Protein AF-A0A1G7RQK8-F1 (afdb_monomer)

Secondary structure (DSSP, 8-state):
--HHHHHHHHHHHHHHHHHSTTS------PPPP-----HHHHHHHHHHHHHHHHHHHHHHHHHHHHHHHHHHHHHHHHHHHT----S---------SEEEEE-TT--EEEEEE-GGGPPPEEETTEEEPPS--S-EEEEEE-TTS-EEEEEEEEEEEETTEEEEEEEEEEEPTTSSEEEEEEEEE-TTS--EEEEEEEE--SS-HHHHHHHHHHHHHH---HHHHHHHHHHHHHTTTT-EEEEEEEEETTEEEEEEE-TTS-EEEEEEE-TTS-EEEEEE-TTS-EEEEEE-

Structure (mmCIF, N/CA/C/O backbone):
data_AF-A0A1G7RQK8-F1
#
_entry.id   AF-A0A1G7RQK8-F1
#
loop_
_atom_site.group_PDB
_atom_site.id
_atom_site.type_symbol
_atom_site.label_atom_id
_atom_site.label_alt_id
_atom_site.label_comp_id
_atom_site.label_asym_id
_atom_site.label_entity_id
_atom_site.label_seq_id
_atom_site.pdbx_PDB_ins_code
_atom_site.Cartn_x
_atom_site.Cartn_y
_atom_site.Cartn_z
_atom_site.occupancy
_atom_site.B_iso_or_equiv
_atom_site.auth_seq_id
_atom_site.auth_comp_id
_atom_site.auth_asym_id
_atom_site.auth_atom_id
_atom_site.pdbx_PDB_model_num
ATOM 1 N N . MET A 1 1 ? 30.573 3.704 -39.618 1.00 50.38 1 MET A N 1
ATOM 2 C CA . MET A 1 1 ? 31.592 4.656 -40.127 1.00 50.38 1 MET A CA 1
ATOM 3 C C . MET A 1 1 ? 33.026 4.096 -40.025 1.00 50.38 1 MET A C 1
ATOM 5 O O . MET A 1 1 ? 33.963 4.863 -39.873 1.00 50.38 1 MET A O 1
ATOM 9 N N . ILE A 1 2 ? 33.209 2.769 -40.123 1.00 42.22 2 ILE A N 1
ATOM 10 C CA . ILE A 1 2 ? 34.528 2.094 -40.158 1.00 42.22 2 ILE A CA 1
ATOM 11 C C . ILE A 1 2 ? 34.626 1.169 -41.392 1.00 42.22 2 ILE A C 1
ATOM 13 O O . ILE A 1 2 ? 35.700 1.020 -41.959 1.00 42.22 2 ILE A O 1
ATOM 17 N N . GLU A 1 3 ? 33.502 0.671 -41.923 1.00 36.34 3 GLU A N 1
ATOM 18 C CA . GLU A 1 3 ? 33.477 -0.143 -43.155 1.00 36.34 3 GLU A CA 1
ATOM 19 C C . GLU A 1 3 ? 33.779 0.626 -44.455 1.00 36.34 3 GLU A C 1
ATOM 21 O O . GLU A 1 3 ? 34.216 0.025 -45.430 1.00 36.34 3 GLU A O 1
ATOM 26 N N . MET A 1 4 ? 33.636 1.956 -44.483 1.00 37.66 4 MET A N 1
ATOM 27 C CA . MET A 1 4 ? 33.887 2.755 -45.697 1.00 37.66 4 MET A CA 1
ATOM 28 C C . MET A 1 4 ? 35.370 3.116 -45.917 1.00 37.66 4 MET A C 1
ATOM 30 O O . MET A 1 4 ? 35.740 3.554 -47.001 1.00 3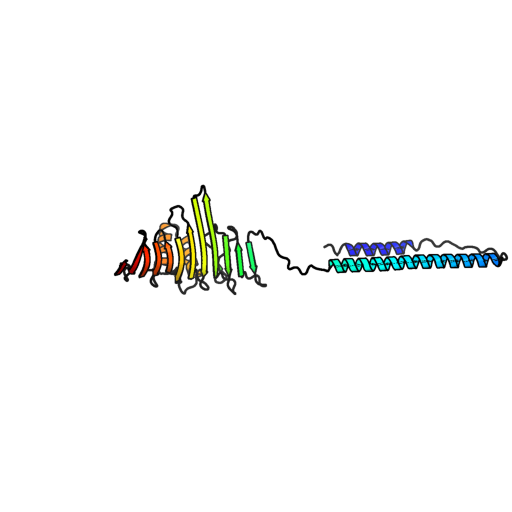7.66 4 MET A O 1
ATOM 34 N N . VAL A 1 5 ? 36.232 2.930 -44.910 1.00 42.47 5 VAL A N 1
ATOM 35 C CA . VAL A 1 5 ? 37.660 3.313 -44.979 1.00 42.47 5 VAL A CA 1
ATOM 36 C C . VAL A 1 5 ? 38.542 2.163 -45.486 1.00 42.47 5 VAL A C 1
ATOM 38 O O . VAL A 1 5 ? 39.614 2.402 -46.038 1.00 42.47 5 VAL A O 1
ATOM 41 N N . VAL A 1 6 ? 38.081 0.913 -45.374 1.00 41.16 6 VAL A N 1
ATOM 42 C CA . VAL A 1 6 ? 38.864 -0.276 -45.763 1.00 41.16 6 VAL A CA 1
ATOM 43 C C . VAL A 1 6 ? 38.743 -0.598 -47.261 1.00 41.16 6 VAL A C 1
ATOM 45 O O . VAL A 1 6 ? 39.676 -1.138 -47.846 1.00 41.16 6 VAL A O 1
ATOM 48 N N . PHE A 1 7 ? 37.651 -0.205 -47.925 1.00 36.78 7 PHE A N 1
ATOM 49 C CA . PHE A 1 7 ? 37.490 -0.439 -49.369 1.00 36.78 7 PHE A CA 1
ATOM 50 C C . PHE A 1 7 ? 38.323 0.517 -50.243 1.00 36.78 7 PHE A C 1
ATOM 52 O O . PHE A 1 7 ? 38.813 0.115 -51.295 1.00 36.78 7 PHE A O 1
ATOM 59 N N . ASN A 1 8 ? 38.577 1.746 -49.782 1.00 41.09 8 ASN A N 1
ATOM 60 C CA . ASN A 1 8 ? 39.291 2.768 -50.565 1.00 41.09 8 ASN A CA 1
ATOM 61 C C . ASN A 1 8 ? 40.824 2.574 -50.611 1.00 41.09 8 ASN A C 1
ATOM 63 O O . ASN A 1 8 ? 41.511 3.155 -51.451 1.00 41.09 8 ASN A O 1
ATOM 67 N N . THR A 1 9 ? 41.390 1.760 -49.716 1.00 44.16 9 THR A N 1
ATOM 68 C CA . THR A 1 9 ? 42.837 1.480 -49.663 1.00 44.16 9 THR A CA 1
ATOM 69 C C . THR A 1 9 ? 43.262 0.311 -50.561 1.00 44.16 9 THR A C 1
ATOM 71 O O . THR A 1 9 ? 44.421 0.252 -50.979 1.00 44.16 9 THR A O 1
ATOM 74 N N . LEU A 1 10 ? 42.340 -0.580 -50.942 1.00 38.47 10 LEU A N 1
ATOM 75 C CA . LEU A 1 10 ? 42.639 -1.728 -51.810 1.00 38.47 10 LEU A CA 1
ATOM 76 C C . LEU A 1 10 ? 42.606 -1.386 -53.313 1.00 38.47 10 LEU A C 1
ATOM 78 O O . LEU A 1 10 ? 43.434 -1.912 -54.056 1.00 38.47 10 LEU A O 1
ATOM 82 N N . GLU A 1 11 ? 41.759 -0.452 -53.764 1.00 44.53 11 GLU A N 1
ATOM 83 C CA . GLU A 1 11 ? 41.722 -0.033 -55.181 1.00 44.53 11 GLU A CA 1
ATOM 84 C C . GLU A 1 11 ? 42.968 0.769 -55.612 1.00 44.53 11 GLU A C 1
ATOM 86 O O . GLU A 1 11 ? 43.515 0.531 -56.692 1.00 44.53 11 GLU A O 1
ATOM 91 N N . ASN A 1 12 ? 43.510 1.637 -54.748 1.00 44.47 12 ASN A N 1
ATOM 92 C CA . ASN A 1 12 ? 44.717 2.423 -55.066 1.00 44.47 12 ASN A CA 1
ATOM 93 C C . ASN A 1 12 ? 46.002 1.576 -55.155 1.00 44.47 12 ASN A C 1
ATOM 95 O O . ASN A 1 12 ? 46.959 1.936 -55.846 1.00 44.47 12 ASN A O 1
ATOM 99 N N . SER A 1 13 ? 46.021 0.412 -54.505 1.00 44.59 13 SER A N 1
ATOM 100 C CA . SER A 1 13 ? 47.160 -0.512 -54.540 1.00 44.59 13 SER A CA 1
ATOM 101 C C . SER A 1 13 ? 47.268 -1.247 -55.886 1.00 44.59 13 SER A C 1
ATOM 103 O O . SER A 1 13 ? 48.370 -1.557 -56.340 1.00 44.59 13 SER A O 1
ATOM 105 N N . PHE A 1 14 ? 46.134 -1.485 -56.557 1.00 40.22 14 PHE A N 1
ATOM 106 C CA . PHE A 1 14 ? 46.073 -2.234 -57.818 1.00 40.22 14 PHE A CA 1
ATOM 107 C C . PHE A 1 14 ? 46.437 -1.373 -59.041 1.00 40.22 14 PHE A C 1
ATOM 109 O O . PHE A 1 14 ? 47.107 -1.849 -59.959 1.00 40.22 14 PHE A O 1
ATOM 116 N N . LEU A 1 15 ? 46.087 -0.081 -59.024 1.00 43.38 15 LEU A N 1
ATOM 117 C CA . LEU A 1 15 ? 46.443 0.875 -60.085 1.00 43.38 15 LEU A CA 1
ATOM 118 C C . LEU A 1 15 ? 47.941 1.220 -60.113 1.00 43.38 15 LEU A C 1
ATOM 120 O O . LEU A 1 15 ? 48.501 1.460 -61.182 1.00 43.38 15 LEU A O 1
ATOM 124 N N . THR A 1 16 ? 48.620 1.163 -58.966 1.00 43.62 16 THR A N 1
ATOM 125 C CA . THR A 1 16 ? 50.057 1.476 -58.882 1.00 43.62 16 THR A CA 1
ATOM 126 C C . THR A 1 16 ? 50.935 0.347 -59.453 1.00 43.62 16 THR A C 1
ATOM 128 O O . THR A 1 16 ? 52.018 0.607 -59.975 1.00 43.62 16 THR A O 1
ATOM 131 N N . TYR A 1 17 ? 50.454 -0.904 -59.450 1.00 38.66 17 TYR A N 1
ATOM 132 C CA . TYR A 1 17 ? 51.191 -2.048 -60.008 1.00 38.66 17 TYR A CA 1
ATOM 133 C C . TYR A 1 17 ? 51.102 -2.159 -61.539 1.00 38.66 17 TYR A C 1
ATOM 135 O O . TYR A 1 17 ? 52.060 -2.612 -62.165 1.00 38.66 17 TYR A O 1
ATOM 143 N N . GLN A 1 18 ? 50.011 -1.706 -62.171 1.00 37.94 18 GLN A N 1
ATOM 144 C CA . GLN A 1 18 ? 49.918 -1.705 -63.640 1.00 37.94 18 GLN A CA 1
ATOM 145 C C . GLN A 1 18 ? 50.771 -0.616 -64.313 1.00 37.94 18 GLN A C 1
ATOM 147 O O . GLN A 1 18 ? 51.181 -0.791 -65.459 1.00 37.94 18 GLN A O 1
ATOM 152 N N . LEU A 1 19 ? 51.101 0.475 -63.613 1.00 39.94 19 LEU A N 1
ATOM 153 C CA . LEU A 1 19 ? 51.907 1.575 -64.163 1.00 39.94 19 LEU A CA 1
ATOM 154 C C . LEU A 1 19 ? 53.426 1.318 -64.144 1.00 39.94 19 LEU A C 1
ATOM 156 O O . LEU A 1 19 ? 54.151 1.922 -64.931 1.00 39.94 19 LEU A O 1
ATOM 160 N N . LEU A 1 20 ? 53.914 0.386 -63.319 1.00 38.41 20 LEU A N 1
ATOM 161 C CA . LEU A 1 20 ? 55.340 0.028 -63.234 1.00 38.41 20 LEU A CA 1
ATOM 162 C C . LEU A 1 20 ? 55.777 -1.065 -64.227 1.00 38.41 20 LEU A C 1
ATOM 164 O O . LEU A 1 20 ? 56.971 -1.242 -64.457 1.00 38.41 20 LEU A O 1
ATOM 168 N N . LEU A 1 21 ? 54.836 -1.769 -64.863 1.00 36.22 21 LEU A N 1
ATOM 169 C CA . LEU A 1 21 ? 55.126 -2.887 -65.775 1.00 36.22 21 LEU A CA 1
ATOM 170 C C . LEU A 1 21 ? 55.386 -2.478 -67.239 1.00 36.22 21 LEU A C 1
ATOM 172 O O . LEU A 1 21 ? 55.743 -3.331 -68.044 1.00 36.22 21 LEU A O 1
ATOM 176 N N . ASN A 1 22 ? 55.284 -1.187 -67.581 1.00 38.34 22 ASN A N 1
ATOM 177 C CA . ASN A 1 22 ? 55.405 -0.692 -68.963 1.00 38.34 22 ASN A CA 1
ATOM 178 C C . ASN A 1 22 ? 56.682 0.116 -69.278 1.00 38.34 22 ASN A C 1
ATOM 180 O O . ASN A 1 22 ? 56.748 0.730 -70.341 1.00 38.34 22 ASN A O 1
ATOM 184 N N . GLN A 1 23 ? 57.706 0.135 -68.411 1.00 42.25 23 GLN A N 1
ATOM 185 C CA . GLN A 1 23 ? 58.893 0.988 -68.632 1.00 42.25 23 GLN A CA 1
ATOM 186 C C . GLN A 1 23 ? 60.239 0.294 -68.881 1.00 42.25 23 GLN A C 1
ATOM 188 O O . GLN A 1 23 ? 61.216 0.995 -69.129 1.00 42.25 23 GLN A O 1
ATOM 193 N N . HIS A 1 24 ? 60.333 -1.037 -68.945 1.00 35.06 24 HIS A N 1
ATOM 194 C CA . HIS A 1 24 ? 61.607 -1.701 -69.269 1.00 35.06 24 HIS A CA 1
ATOM 195 C C . HIS A 1 24 ? 61.448 -2.847 -70.277 1.00 35.06 24 HIS A C 1
ATOM 197 O O . HIS A 1 24 ? 61.431 -4.020 -69.916 1.00 35.06 24 HIS A O 1
ATOM 203 N N . LEU A 1 25 ? 61.396 -2.498 -71.565 1.00 32.97 25 LEU A N 1
ATOM 204 C CA . LEU A 1 25 ? 61.783 -3.401 -72.652 1.00 32.97 25 LEU A CA 1
ATOM 205 C C . LEU A 1 25 ? 63.257 -3.129 -72.996 1.00 32.97 25 LEU A C 1
ATOM 207 O O . LEU A 1 25 ? 63.550 -2.047 -73.509 1.00 32.97 25 LEU A O 1
ATOM 211 N N . PRO A 1 26 ? 64.198 -4.056 -72.741 1.00 35.38 26 PRO A N 1
ATOM 212 C CA . PRO A 1 26 ? 65.530 -3.944 -73.306 1.00 35.38 26 PRO A CA 1
ATOM 213 C C . PRO A 1 26 ? 65.505 -4.298 -74.798 1.00 35.38 26 PRO A C 1
ATOM 215 O O . PRO A 1 26 ? 64.888 -5.263 -75.250 1.00 35.38 26 PRO A O 1
ATOM 218 N N . THR A 1 27 ? 66.201 -3.459 -75.547 1.00 37.81 27 THR A N 1
ATOM 219 C CA . THR A 1 27 ? 66.519 -3.518 -76.968 1.00 37.81 27 THR A CA 1
ATOM 220 C C . THR A 1 27 ? 67.286 -4.787 -77.366 1.00 37.81 27 THR A C 1
ATOM 222 O O . THR A 1 27 ? 68.161 -5.253 -76.645 1.00 37.81 27 THR A O 1
ATOM 225 N N . PHE A 1 28 ? 66.948 -5.301 -78.556 1.00 35.25 28 PHE A N 1
ATOM 226 C CA . PHE A 1 28 ? 67.742 -6.121 -79.486 1.00 35.25 28 PHE A CA 1
ATOM 227 C C . PHE A 1 28 ? 69.008 -6.820 -78.948 1.00 35.25 28 PHE A C 1
ATOM 229 O O . PHE A 1 28 ? 70.067 -6.209 -78.811 1.00 35.25 28 PHE A O 1
ATOM 236 N N . ILE A 1 29 ? 68.939 -8.149 -78.810 1.00 40.03 29 ILE A N 1
ATOM 237 C CA . ILE A 1 29 ? 70.120 -9.020 -78.742 1.00 40.03 29 ILE A CA 1
ATOM 238 C C . ILE A 1 29 ? 70.469 -9.472 -80.167 1.00 40.03 29 ILE A C 1
ATOM 240 O O . ILE A 1 29 ? 69.702 -10.180 -80.817 1.00 40.03 29 ILE A O 1
ATOM 244 N N . ASN A 1 30 ? 71.640 -9.046 -80.641 1.00 35.97 30 ASN A N 1
ATOM 245 C CA . ASN A 1 30 ? 72.288 -9.536 -81.857 1.00 35.97 30 ASN A CA 1
ATOM 246 C C . ASN A 1 30 ? 72.743 -10.993 -81.664 1.00 35.97 30 ASN A C 1
ATOM 248 O O . ASN A 1 30 ? 73.485 -11.287 -80.727 1.00 35.97 30 ASN A O 1
ATOM 252 N N . PHE A 1 31 ? 72.360 -11.889 -82.575 1.00 34.69 31 PHE A N 1
ATOM 253 C CA . PHE A 1 31 ? 72.908 -13.246 -82.653 1.00 34.69 31 PHE A CA 1
ATOM 254 C C . PHE A 1 31 ? 74.209 -13.252 -83.479 1.00 34.69 31 PHE A C 1
ATOM 256 O O . PHE A 1 31 ? 74.164 -12.890 -84.656 1.00 34.69 31 PHE A O 1
ATOM 263 N N . PRO A 1 32 ? 75.362 -13.690 -82.936 1.00 43.28 32 PRO A N 1
ATOM 264 C CA . PRO A 1 32 ? 76.513 -14.071 -83.750 1.00 43.28 32 PRO A CA 1
ATOM 265 C C . PRO A 1 32 ? 76.346 -15.513 -84.279 1.00 43.28 32 PRO A C 1
ATOM 267 O O . PRO A 1 32 ? 75.576 -16.294 -83.711 1.00 43.28 32 PRO A O 1
ATOM 270 N N . PRO A 1 33 ? 77.045 -15.893 -85.365 1.00 44.09 33 PRO A N 1
ATOM 271 C CA . PRO A 1 33 ? 76.769 -17.134 -86.072 1.00 44.09 33 PRO A CA 1
ATOM 272 C C . PRO A 1 33 ? 77.261 -18.372 -85.312 1.00 44.09 33 PRO A C 1
ATOM 274 O O . PRO A 1 33 ? 78.210 -18.342 -84.527 1.00 44.09 33 PRO A O 1
ATOM 277 N N . SER A 1 34 ? 76.575 -19.472 -85.609 1.00 45.09 34 SER A N 1
ATOM 278 C CA . SER A 1 34 ? 76.747 -20.846 -85.141 1.00 45.09 34 SER A CA 1
ATOM 279 C C . SER A 1 34 ? 78.195 -21.278 -84.867 1.00 45.09 34 SER A C 1
ATOM 281 O O . SER A 1 34 ? 78.984 -21.479 -85.792 1.00 45.09 34 SER A O 1
ATOM 283 N N . ARG A 1 35 ? 78.506 -21.547 -83.593 1.00 47.28 35 ARG A N 1
ATOM 284 C CA . ARG A 1 35 ? 79.587 -22.463 -83.199 1.00 47.28 35 ARG A CA 1
ATOM 285 C C . ARG A 1 35 ? 78.994 -23.846 -82.964 1.00 47.28 35 ARG A C 1
ATOM 287 O O . ARG A 1 35 ? 77.987 -23.966 -82.274 1.00 47.28 35 ARG A O 1
ATOM 294 N N . HIS A 1 36 ? 79.633 -24.868 -83.532 1.00 50.41 36 HIS A N 1
ATOM 295 C CA . HIS A 1 36 ? 79.327 -26.279 -83.301 1.00 50.41 36 HIS A CA 1
ATOM 296 C C . HIS A 1 36 ? 79.132 -26.558 -81.804 1.00 50.41 36 HIS A C 1
ATOM 298 O O . HIS A 1 36 ? 80.075 -26.454 -81.019 1.00 50.41 36 HIS A O 1
ATOM 304 N N . ILE A 1 37 ? 77.901 -26.898 -81.417 1.00 49.88 37 ILE A N 1
ATOM 305 C CA . ILE A 1 37 ? 77.578 -27.293 -80.049 1.00 49.88 37 ILE A CA 1
ATOM 306 C C . ILE A 1 37 ? 77.920 -28.773 -79.904 1.00 49.88 37 ILE A C 1
ATOM 308 O O . ILE A 1 37 ? 77.445 -29.626 -80.649 1.00 49.88 37 ILE A O 1
ATOM 312 N N . ASN A 1 38 ? 78.790 -29.052 -78.943 1.00 50.12 38 ASN A N 1
ATOM 313 C CA . ASN A 1 38 ? 79.162 -30.390 -78.523 1.00 50.12 38 ASN A CA 1
ATOM 314 C C . ASN A 1 38 ? 77.934 -31.062 -77.868 1.00 50.12 38 ASN A C 1
ATOM 316 O O . ASN A 1 38 ? 77.366 -30.525 -76.919 1.00 50.12 38 ASN A O 1
ATOM 320 N N . ASN A 1 39 ? 77.489 -32.222 -78.358 1.00 52.22 39 ASN A N 1
ATOM 321 C CA . ASN A 1 39 ? 76.231 -32.852 -77.915 1.00 52.22 39 ASN A CA 1
ATOM 322 C C . ASN A 1 39 ? 76.211 -33.238 -76.415 1.00 52.22 39 ASN A C 1
ATOM 324 O O . ASN A 1 39 ? 75.138 -33.418 -75.841 1.00 52.22 39 ASN A O 1
ATOM 328 N N . GLN A 1 40 ? 77.370 -33.311 -75.749 1.00 53.19 40 GLN A N 1
ATOM 329 C CA . GLN A 1 40 ? 77.462 -33.579 -74.306 1.00 53.19 40 GLN A CA 1
ATOM 330 C C . GLN A 1 40 ? 77.063 -32.378 -73.429 1.00 53.19 40 GLN A C 1
ATOM 332 O O . GLN A 1 40 ? 76.430 -32.570 -72.391 1.00 53.19 40 GLN A O 1
ATOM 337 N N . THR A 1 41 ? 77.360 -31.138 -73.836 1.00 52.91 41 THR A N 1
ATOM 338 C CA . THR A 1 41 ? 76.990 -29.941 -73.057 1.00 52.91 41 THR A CA 1
ATOM 339 C C . THR A 1 41 ? 75.485 -29.686 -73.084 1.00 52.91 41 THR A C 1
ATOM 341 O O . THR A 1 41 ? 74.932 -29.298 -72.061 1.00 52.91 41 THR A O 1
ATOM 344 N N . HIS A 1 42 ? 74.799 -29.986 -74.194 1.00 54.84 42 HIS A N 1
ATOM 345 C CA . HIS A 1 42 ? 73.337 -29.874 -74.269 1.00 54.84 42 HIS A CA 1
ATOM 346 C C . HIS A 1 42 ? 72.598 -30.894 -73.389 1.00 54.84 42 HIS A C 1
ATOM 348 O O . HIS A 1 42 ? 71.614 -30.538 -72.735 1.00 54.84 42 HIS A O 1
ATOM 354 N N . SER A 1 43 ? 73.090 -32.136 -73.322 1.00 58.66 43 SER A N 1
ATOM 355 C CA . SER A 1 43 ? 72.517 -33.169 -72.450 1.00 58.66 43 SER A CA 1
ATOM 356 C C . SER A 1 43 ? 72.645 -32.796 -70.970 1.00 58.66 43 SER A C 1
ATOM 358 O O . SER A 1 43 ? 71.672 -32.904 -70.226 1.00 58.66 43 SER A O 1
ATOM 360 N N . ASN A 1 44 ? 73.807 -32.278 -70.555 1.00 66.06 44 ASN A N 1
ATOM 361 C CA . ASN A 1 44 ? 74.037 -31.852 -69.172 1.00 66.06 44 ASN A CA 1
ATOM 362 C C . ASN A 1 44 ? 73.159 -30.647 -68.788 1.00 66.06 44 ASN A C 1
ATOM 364 O O . ASN A 1 44 ? 72.556 -30.657 -67.718 1.00 66.06 44 ASN A O 1
ATOM 368 N N . THR A 1 45 ? 72.996 -29.661 -69.683 1.00 74.00 45 THR A N 1
ATOM 369 C CA . THR A 1 45 ? 72.103 -28.511 -69.439 1.00 74.00 45 THR A CA 1
ATOM 370 C C . THR A 1 45 ? 70.632 -28.910 -69.348 1.00 74.00 45 THR A C 1
ATOM 372 O O . THR A 1 45 ? 69.902 -28.385 -68.512 1.00 74.00 45 THR A O 1
ATOM 375 N N . MET A 1 46 ? 70.176 -29.867 -70.165 1.00 71.94 46 MET A N 1
ATOM 376 C CA . MET A 1 46 ? 68.796 -30.355 -70.083 1.00 71.94 46 MET A CA 1
ATOM 377 C C . MET A 1 46 ? 68.538 -31.135 -68.792 1.00 71.94 46 MET A C 1
ATOM 379 O O . MET A 1 46 ? 67.464 -31.013 -68.205 1.00 71.94 46 MET A O 1
ATOM 383 N N . GLN A 1 47 ? 69.525 -31.892 -68.318 1.00 76.56 47 GLN A N 1
ATOM 384 C CA . GLN A 1 47 ? 69.427 -32.634 -67.065 1.00 76.56 47 GLN A CA 1
ATOM 385 C C . GLN A 1 47 ? 69.425 -31.701 -65.842 1.00 76.56 47 GLN A C 1
ATOM 387 O O . GLN A 1 47 ? 68.660 -31.912 -64.902 1.00 76.56 47 GLN A O 1
ATOM 392 N N . GLU A 1 48 ? 70.211 -30.625 -65.874 1.00 78.69 48 GLU A N 1
ATOM 393 C CA . GLU A 1 48 ? 70.218 -29.578 -64.847 1.00 78.69 48 GLU A CA 1
ATOM 394 C C . GLU A 1 48 ? 68.878 -28.830 -64.782 1.00 78.69 48 GLU A C 1
ATOM 396 O O . GLU A 1 48 ? 68.305 -28.680 -63.702 1.00 78.69 48 GLU A O 1
ATOM 401 N N . ILE A 1 49 ? 68.303 -28.481 -65.939 1.00 82.19 49 ILE A N 1
ATOM 402 C CA . ILE A 1 49 ? 66.960 -27.889 -66.026 1.00 82.19 49 ILE A CA 1
ATOM 403 C C . ILE A 1 49 ? 65.903 -28.849 -65.465 1.00 82.19 49 ILE A C 1
ATOM 405 O O . ILE A 1 49 ? 65.041 -28.430 -64.696 1.00 82.19 49 ILE A O 1
ATOM 409 N N . GLN A 1 50 ? 65.956 -30.141 -65.795 1.00 82.56 50 GLN A N 1
ATOM 410 C CA . GLN A 1 50 ? 65.014 -31.131 -65.257 1.00 82.56 50 GLN A CA 1
ATOM 411 C C . GLN A 1 50 ? 65.138 -31.296 -63.735 1.00 82.56 50 GLN A C 1
ATOM 413 O O . GLN A 1 50 ? 64.122 -31.428 -63.043 1.00 82.56 50 GLN A O 1
ATOM 418 N N . ASN A 1 51 ? 66.357 -31.240 -63.200 1.00 84.38 51 ASN A N 1
ATOM 419 C CA . ASN A 1 51 ? 66.611 -31.294 -61.763 1.00 84.38 51 ASN A CA 1
ATOM 420 C C . ASN A 1 51 ? 66.094 -30.039 -61.046 1.00 84.38 51 ASN A C 1
ATOM 422 O O . ASN A 1 51 ? 65.416 -30.165 -60.023 1.00 84.38 51 ASN A O 1
ATOM 426 N N . GLU A 1 52 ? 66.323 -28.848 -61.604 1.00 86.00 52 GLU A N 1
ATOM 427 C CA . GLU A 1 52 ? 65.788 -27.588 -61.073 1.00 86.00 52 GLU A CA 1
ATOM 428 C C . GLU A 1 52 ? 64.256 -27.541 -61.157 1.00 86.00 52 GLU A C 1
ATOM 430 O O . GLU A 1 52 ? 63.590 -27.219 -60.174 1.00 86.00 52 GLU A O 1
ATOM 435 N N . LEU A 1 53 ? 63.654 -27.991 -62.261 1.00 84.06 53 LEU A N 1
ATOM 436 C CA . LEU A 1 53 ? 62.197 -28.122 -62.381 1.00 84.06 53 LEU A CA 1
ATOM 437 C C . LEU A 1 53 ? 61.617 -29.097 -61.347 1.00 84.06 53 LEU A C 1
ATOM 439 O O . LEU A 1 53 ? 60.558 -28.839 -60.770 1.00 84.06 53 LEU A O 1
ATOM 443 N N . THR A 1 54 ? 62.310 -30.203 -61.073 1.00 86.56 54 THR A N 1
ATOM 444 C CA . THR A 1 54 ? 61.894 -31.180 -60.056 1.00 86.56 54 THR A CA 1
ATOM 445 C C . THR A 1 54 ? 62.020 -30.599 -58.645 1.00 86.56 54 THR A C 1
ATOM 447 O O . THR A 1 54 ? 61.124 -30.778 -57.814 1.00 86.56 54 THR A O 1
ATOM 450 N N . ARG A 1 55 ? 63.087 -29.839 -58.376 1.00 85.88 55 ARG A N 1
ATOM 451 C CA . ARG A 1 55 ? 63.307 -29.122 -57.114 1.00 85.88 55 ARG A CA 1
ATOM 452 C C . ARG A 1 55 ? 62.241 -28.052 -56.879 1.00 85.88 55 ARG A C 1
ATOM 454 O O . ARG A 1 55 ? 61.665 -28.017 -55.790 1.00 85.88 55 ARG A O 1
ATOM 461 N N . LEU A 1 56 ? 61.928 -27.251 -57.898 1.00 86.44 56 LEU A N 1
ATOM 462 C CA . LEU A 1 56 ? 60.878 -26.233 -57.871 1.00 86.44 56 LEU A CA 1
ATOM 463 C C . LEU A 1 56 ? 59.499 -26.861 -57.672 1.00 86.44 56 LEU A C 1
ATOM 465 O O . LEU A 1 56 ? 58.741 -26.412 -56.816 1.00 86.44 56 LEU A O 1
ATOM 469 N N . ARG A 1 57 ? 59.185 -27.955 -58.379 1.00 85.12 57 ARG A N 1
ATOM 470 C CA . ARG A 1 57 ? 57.929 -28.700 -58.185 1.00 85.12 57 ARG A CA 1
ATOM 471 C C . ARG A 1 57 ? 57.806 -29.230 -56.755 1.00 85.12 57 ARG A C 1
ATOM 473 O O . ARG A 1 57 ? 56.735 -29.149 -56.158 1.00 85.12 57 ARG A O 1
ATOM 480 N N . ARG A 1 58 ? 58.901 -29.727 -56.172 1.00 84.06 58 ARG A N 1
ATOM 481 C CA . ARG A 1 58 ? 58.931 -30.192 -54.779 1.00 84.06 58 ARG A CA 1
ATOM 482 C C . ARG A 1 58 ? 58.712 -29.045 -53.787 1.00 84.06 58 ARG A C 1
ATOM 484 O O . ARG A 1 58 ? 57.916 -29.197 -52.867 1.00 84.06 58 ARG A O 1
ATOM 491 N N . GLN A 1 59 ? 59.367 -27.900 -53.983 1.00 89.06 59 GLN A N 1
ATOM 492 C CA . GLN A 1 59 ? 59.154 -26.696 -53.167 1.00 89.06 59 GLN A CA 1
ATOM 493 C C . GLN A 1 59 ? 57.717 -26.169 -53.287 1.00 89.06 59 GLN A C 1
ATOM 495 O O . GLN A 1 59 ? 57.095 -25.858 -52.276 1.00 89.06 59 GLN A O 1
ATOM 500 N N . MET A 1 60 ? 57.153 -26.163 -54.497 1.00 89.44 60 MET A N 1
ATOM 501 C CA . MET A 1 60 ? 55.765 -25.770 -54.748 1.00 89.44 60 MET A CA 1
ATOM 502 C C . MET A 1 60 ? 54.769 -26.690 -54.031 1.00 89.44 60 MET A C 1
ATOM 504 O O . MET A 1 60 ? 53.784 -26.221 -53.463 1.00 89.44 60 MET A O 1
ATOM 508 N N . ASN A 1 61 ? 55.046 -27.996 -53.991 1.00 88.12 61 ASN A N 1
ATOM 509 C CA . ASN A 1 61 ? 54.232 -28.947 -53.239 1.00 88.12 61 ASN A CA 1
ATOM 510 C C . ASN A 1 61 ? 54.302 -28.695 -51.723 1.00 88.12 61 ASN A C 1
ATOM 512 O O . ASN A 1 61 ? 53.268 -28.774 -51.062 1.00 88.12 61 ASN A O 1
ATOM 516 N N . TYR A 1 62 ? 55.467 -28.329 -51.173 1.00 91.31 62 TYR A N 1
ATOM 517 C CA . TYR A 1 62 ? 55.576 -27.926 -49.765 1.00 91.31 62 TYR A CA 1
ATOM 518 C C . TYR A 1 62 ? 54.788 -26.647 -49.463 1.00 91.31 62 TYR A C 1
ATOM 520 O O . TYR A 1 62 ? 54.049 -26.616 -48.480 1.00 91.31 62 TYR A O 1
ATOM 528 N N . PHE A 1 63 ? 54.869 -25.625 -50.322 1.00 91.81 63 PHE A N 1
ATOM 529 C CA . PHE A 1 63 ? 54.074 -24.402 -50.160 1.00 91.81 63 PHE A CA 1
ATOM 530 C C . PHE A 1 63 ? 52.573 -24.670 -50.253 1.00 91.81 63 PHE A C 1
ATOM 532 O O . PHE A 1 63 ? 51.805 -24.137 -49.455 1.00 91.81 63 PHE A O 1
ATOM 539 N N . ARG A 1 64 ? 52.146 -25.543 -51.172 1.00 92.81 64 ARG A N 1
ATOM 540 C CA . ARG A 1 64 ? 50.743 -25.950 -51.294 1.00 92.81 64 ARG A CA 1
ATOM 541 C C . ARG A 1 64 ? 50.253 -26.668 -50.037 1.00 92.81 64 ARG A C 1
ATOM 543 O O . ARG A 1 64 ? 49.168 -26.360 -49.556 1.00 92.81 64 ARG A O 1
ATOM 550 N N . LEU A 1 65 ? 51.046 -27.592 -49.492 1.00 93.12 65 LEU A N 1
ATOM 551 C CA . LEU A 1 65 ? 50.716 -28.294 -48.247 1.00 93.12 65 LEU A CA 1
ATOM 552 C C . LEU A 1 65 ? 50.641 -27.333 -47.060 1.00 93.12 65 LEU A C 1
ATOM 554 O O . LEU A 1 65 ? 49.700 -27.413 -46.276 1.00 93.12 65 LEU A O 1
ATOM 558 N N . TYR A 1 66 ? 51.579 -26.391 -46.963 1.00 94.44 66 TYR A N 1
ATOM 559 C CA . TYR A 1 66 ? 51.565 -25.358 -45.931 1.00 94.44 66 TYR A CA 1
ATOM 560 C C . TYR A 1 66 ? 50.325 -24.458 -46.036 1.00 94.44 66 TYR A C 1
ATOM 562 O O . TYR A 1 66 ? 49.640 -24.233 -45.041 1.00 94.44 66 TYR A O 1
ATOM 570 N N . ALA A 1 67 ? 49.986 -24.001 -47.246 1.00 94.75 67 ALA A 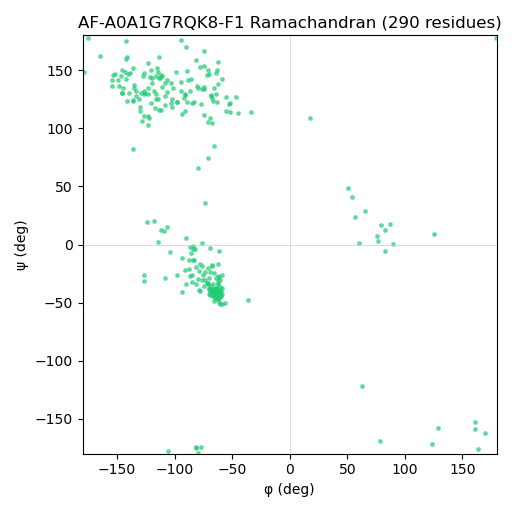N 1
ATOM 571 C CA . ALA A 1 67 ? 48.803 -23.182 -47.505 1.00 94.75 67 ALA A CA 1
ATOM 572 C C . ALA A 1 67 ? 47.497 -23.917 -47.156 1.00 94.75 67 ALA A C 1
ATOM 574 O O . ALA A 1 67 ? 46.586 -23.326 -46.578 1.00 94.75 67 ALA A O 1
ATOM 575 N N . ILE A 1 68 ? 47.409 -25.217 -47.458 1.00 95.88 68 ILE A N 1
ATOM 576 C CA . ILE A 1 68 ? 46.267 -26.052 -47.062 1.00 95.88 68 ILE A CA 1
ATOM 577 C C . ILE A 1 68 ? 46.216 -26.188 -45.539 1.00 95.88 68 ILE A C 1
ATOM 579 O O . ILE A 1 68 ? 45.165 -25.948 -44.949 1.00 95.88 68 ILE A O 1
ATOM 583 N N . ALA A 1 69 ? 47.337 -26.516 -44.892 1.00 95.94 69 ALA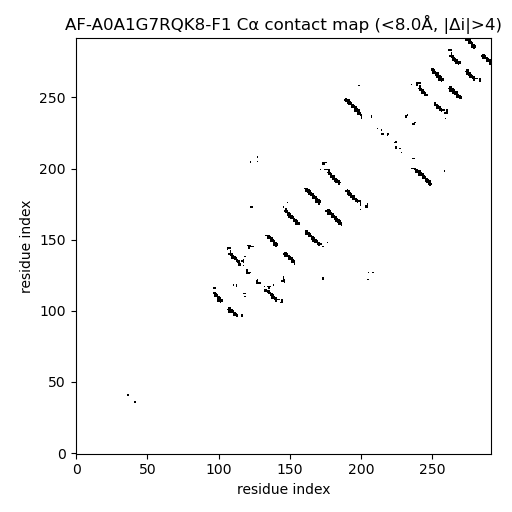 A N 1
ATOM 584 C CA . ALA A 1 69 ? 47.395 -26.688 -43.443 1.00 95.94 69 ALA A CA 1
ATOM 585 C C . ALA A 1 69 ? 46.995 -25.405 -42.699 1.00 95.94 69 ALA A C 1
ATOM 587 O O . ALA A 1 69 ? 46.183 -25.459 -41.775 1.00 95.94 69 ALA A O 1
ATOM 588 N N . ILE A 1 70 ? 47.495 -24.245 -43.136 1.00 95.44 70 ILE A N 1
ATOM 589 C CA . ILE A 1 70 ? 47.166 -22.967 -42.503 1.00 95.44 70 ILE A CA 1
ATOM 590 C C . ILE A 1 70 ? 45.728 -22.533 -42.791 1.00 95.44 70 ILE A C 1
ATOM 592 O O . ILE A 1 70 ? 45.083 -21.976 -41.911 1.00 9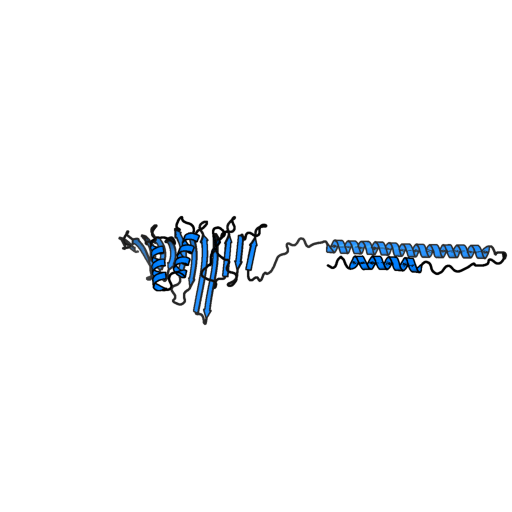5.44 70 ILE A O 1
ATOM 596 N N . SER A 1 71 ? 45.185 -22.852 -43.971 1.00 95.00 71 SER A N 1
ATOM 597 C CA . SER A 1 71 ? 43.773 -22.596 -44.281 1.00 95.00 71 SER A CA 1
ATOM 598 C C . SER A 1 71 ? 42.862 -23.436 -43.392 1.00 95.00 71 SER A C 1
ATOM 600 O O . SER A 1 71 ? 41.934 -22.904 -42.796 1.00 95.00 71 SER A O 1
ATOM 602 N N . VAL A 1 72 ? 43.153 -24.732 -43.239 1.00 95.62 72 VAL A N 1
ATOM 603 C CA . VAL A 1 72 ? 42.398 -25.621 -42.341 1.00 95.62 72 VAL A CA 1
ATOM 604 C C . VAL A 1 72 ? 42.479 -25.127 -40.898 1.00 95.62 72 VAL A C 1
ATOM 606 O O . VAL A 1 72 ? 41.457 -25.076 -40.220 1.00 95.62 72 VAL A O 1
ATOM 609 N N . LEU A 1 73 ? 43.661 -24.704 -40.442 1.00 94.94 73 LEU A N 1
ATOM 610 C CA . LEU A 1 73 ? 43.838 -24.127 -39.111 1.00 94.94 73 LEU A CA 1
ATOM 611 C C . LEU A 1 73 ? 43.025 -22.835 -38.934 1.00 94.94 73 LEU A C 1
ATOM 613 O O . LEU A 1 73 ? 42.355 -22.675 -37.919 1.00 94.94 73 LEU A O 1
ATOM 617 N N . LEU A 1 74 ? 43.037 -21.937 -39.922 1.00 94.50 74 LEU A N 1
ATOM 618 C CA . LEU A 1 74 ? 42.251 -20.701 -39.901 1.00 94.50 74 LEU A CA 1
ATOM 619 C C . LEU A 1 74 ? 40.749 -20.993 -39.874 1.00 94.50 74 LEU A C 1
ATOM 621 O O . LEU A 1 74 ? 40.043 -20.435 -39.040 1.00 94.50 74 LEU A O 1
ATOM 625 N N . PHE A 1 75 ? 40.258 -21.905 -40.713 1.00 91.94 75 PHE A N 1
ATOM 626 C CA . PHE A 1 75 ? 38.852 -22.315 -40.697 1.00 91.94 75 PHE A CA 1
ATOM 627 C C . PHE A 1 75 ? 38.459 -22.983 -39.376 1.00 91.94 75 PHE A C 1
ATOM 629 O O . PHE A 1 75 ? 37.368 -22.728 -38.870 1.00 91.94 75 PHE A O 1
ATOM 636 N N . ALA A 1 76 ? 39.347 -23.781 -38.778 1.00 90.00 76 ALA A N 1
ATOM 637 C CA . ALA A 1 76 ? 39.126 -24.371 -37.462 1.00 90.00 76 ALA A CA 1
ATOM 638 C C . ALA A 1 76 ? 39.071 -23.304 -36.355 1.00 90.00 76 ALA A C 1
ATOM 640 O O . ALA A 1 76 ? 38.198 -23.373 -35.494 1.00 90.00 76 ALA A O 1
ATOM 641 N N . LEU A 1 77 ? 39.944 -22.291 -36.398 1.00 89.06 77 LEU A N 1
ATOM 642 C CA . LEU A 1 77 ? 39.935 -21.166 -35.455 1.00 89.06 77 LEU A CA 1
ATOM 643 C C . LEU A 1 77 ? 38.676 -20.305 -35.602 1.00 89.06 77 LEU A C 1
ATOM 645 O O . LEU A 1 77 ? 38.060 -19.944 -34.601 1.00 89.06 77 LEU A O 1
ATOM 649 N N . ILE A 1 78 ? 38.260 -20.027 -36.839 1.00 87.50 78 ILE A N 1
ATOM 650 C CA . ILE A 1 78 ? 37.018 -19.309 -37.139 1.00 87.50 78 ILE A CA 1
ATOM 651 C C . ILE A 1 78 ? 35.816 -20.109 -36.612 1.00 87.50 78 ILE A C 1
ATOM 653 O O . ILE A 1 78 ? 34.995 -19.573 -35.871 1.00 87.50 78 ILE A O 1
ATOM 657 N N . GLY A 1 79 ? 35.743 -21.410 -36.914 1.00 84.00 79 GLY A N 1
ATOM 658 C CA . GLY A 1 79 ? 34.686 -22.296 -36.418 1.00 84.00 79 GLY A CA 1
ATOM 659 C C . GLY A 1 79 ? 34.667 -22.428 -34.891 1.00 84.00 79 GLY A C 1
ATOM 660 O O . GLY A 1 79 ? 33.595 -22.507 -34.292 1.00 84.00 79 GLY A O 1
ATOM 661 N N . TYR A 1 80 ? 35.835 -22.390 -34.244 1.00 82.44 80 TYR A N 1
ATOM 662 C CA . TYR A 1 80 ? 35.951 -22.374 -32.787 1.00 82.44 80 TYR A CA 1
ATOM 663 C C . TYR A 1 80 ? 35.444 -21.056 -32.185 1.00 82.44 80 TYR A C 1
ATOM 665 O O . TYR A 1 80 ? 34.734 -21.084 -31.185 1.00 82.44 80 TYR A O 1
ATOM 673 N N . GLY A 1 81 ? 35.728 -19.913 -32.817 1.00 75.81 81 GLY A N 1
ATOM 674 C CA . GLY A 1 81 ? 35.197 -18.608 -32.403 1.00 75.81 81 GLY A CA 1
ATOM 675 C C . GLY A 1 81 ? 33.672 -18.500 -32.525 1.00 75.81 81 GLY A C 1
ATOM 676 O O . GLY A 1 81 ? 33.038 -17.805 -31.735 1.00 75.81 81 GLY A O 1
ATOM 677 N N . PHE A 1 82 ? 33.069 -19.238 -33.463 1.00 73.19 82 PHE A N 1
ATOM 678 C CA . PHE A 1 82 ? 31.614 -19.327 -33.623 1.00 73.19 82 PHE A CA 1
ATOM 679 C C . PHE A 1 82 ? 30.929 -20.348 -32.707 1.00 73.19 82 PHE A C 1
ATOM 681 O O . PHE A 1 82 ? 29.697 -20.416 -32.707 1.00 73.19 82 PHE A O 1
ATOM 688 N N . ARG A 1 83 ? 31.665 -21.089 -31.864 1.00 69.94 83 ARG A N 1
ATOM 689 C CA . ARG A 1 83 ? 31.062 -21.745 -30.693 1.00 69.94 83 ARG A CA 1
ATOM 690 C C . ARG A 1 83 ? 30.695 -20.674 -29.669 1.00 69.94 83 ARG A C 1
ATOM 692 O O . ARG A 1 83 ? 31.339 -20.507 -28.639 1.00 69.94 83 ARG A O 1
ATOM 699 N N . LYS A 1 84 ? 29.621 -19.946 -29.971 1.00 60.09 84 LYS A N 1
ATOM 700 C CA . LYS A 1 84 ? 28.873 -19.163 -29.000 1.00 60.09 84 LYS A CA 1
ATOM 701 C C . LYS A 1 84 ? 28.470 -20.144 -27.904 1.00 60.09 84 LYS A C 1
ATOM 703 O O . LYS A 1 84 ? 27.784 -21.127 -28.183 1.00 60.09 84 LYS A O 1
ATOM 708 N N . SER A 1 85 ? 28.997 -19.939 -26.701 1.00 60.38 85 SER A N 1
ATOM 709 C CA . SER A 1 85 ? 28.633 -20.732 -25.535 1.00 60.38 85 SER A CA 1
ATOM 710 C C . SER A 1 85 ? 27.111 -20.722 -25.440 1.00 60.38 85 SER A C 1
ATOM 712 O O . SER A 1 85 ? 26.522 -19.664 -25.248 1.00 60.38 85 SER A O 1
ATOM 714 N N . ALA A 1 86 ? 26.469 -21.876 -25.617 1.00 59.38 86 ALA A N 1
ATOM 715 C CA . ALA A 1 86 ? 25.042 -22.067 -25.363 1.00 59.38 86 ALA A CA 1
ATOM 716 C C . ALA A 1 86 ? 24.766 -22.101 -23.847 1.00 59.38 86 ALA A C 1
ATOM 718 O O . ALA A 1 86 ? 23.975 -22.898 -23.357 1.00 59.38 86 ALA A O 1
ATOM 719 N N . GLN A 1 87 ? 25.507 -21.293 -23.096 1.00 63.00 87 GLN A N 1
ATOM 720 C CA . GLN A 1 87 ? 25.228 -21.005 -21.712 1.00 63.00 87 GLN A CA 1
ATOM 721 C C . GLN A 1 87 ? 24.312 -19.794 -21.761 1.00 63.00 87 GLN A C 1
ATOM 723 O O . GLN A 1 87 ? 24.693 -18.783 -22.352 1.00 63.00 87 GLN A O 1
ATOM 728 N N . ASP A 1 88 ? 23.123 -19.898 -21.176 1.00 65.62 88 ASP A N 1
ATOM 729 C CA . ASP A 1 88 ? 22.316 -18.718 -20.893 1.00 65.62 88 ASP A CA 1
ATOM 730 C C . ASP A 1 88 ? 23.240 -17.672 -20.255 1.00 65.62 88 ASP A C 1
ATOM 732 O O . ASP A 1 88 ? 23.988 -17.993 -19.323 1.00 65.62 88 ASP A O 1
ATOM 736 N N . ASP A 1 89 ? 23.269 -16.455 -20.798 1.00 72.62 89 ASP A N 1
ATOM 737 C CA . ASP A 1 89 ? 24.054 -15.358 -20.240 1.00 72.62 89 ASP A CA 1
ATOM 738 C C . ASP A 1 89 ? 23.458 -15.010 -18.865 1.00 72.62 89 ASP A C 1
ATOM 740 O O . ASP A 1 89 ? 22.592 -14.148 -18.725 1.00 72.62 89 ASP A O 1
ATOM 744 N N . ILE A 1 90 ? 23.873 -15.739 -17.826 1.00 80.12 90 ILE A N 1
ATOM 745 C CA . ILE A 1 90 ? 23.398 -15.536 -16.460 1.00 80.12 90 ILE A CA 1
ATOM 746 C C . ILE A 1 90 ? 23.988 -14.216 -15.966 1.00 80.12 90 ILE A C 1
ATOM 748 O O . ILE A 1 90 ? 25.169 -14.129 -15.606 1.00 80.12 90 ILE A O 1
ATOM 752 N N . LEU A 1 91 ? 23.147 -13.184 -15.908 1.00 86.75 91 LEU A N 1
ATOM 753 C CA . LEU A 1 91 ? 23.493 -11.924 -15.269 1.00 86.75 91 LEU A CA 1
ATOM 754 C C . LEU A 1 91 ? 23.628 -12.148 -13.759 1.00 86.75 91 LEU A C 1
ATOM 756 O O . LEU A 1 91 ? 22.643 -12.288 -13.040 1.00 86.75 91 LEU A O 1
ATOM 760 N N . LYS A 1 92 ? 24.870 -12.185 -13.270 1.00 89.00 92 LYS A N 1
ATOM 761 C CA . LYS A 1 92 ? 25.160 -12.453 -11.851 1.00 89.00 92 LYS A CA 1
ATOM 762 C C . LYS A 1 92 ? 24.778 -11.297 -10.927 1.00 89.00 92 LYS A C 1
ATOM 764 O O . LYS A 1 92 ? 24.436 -11.533 -9.773 1.00 89.00 92 LYS A O 1
ATOM 769 N N . SER A 1 93 ? 24.888 -10.054 -11.394 1.00 90.44 93 SER A N 1
ATOM 770 C CA . SER A 1 93 ? 24.523 -8.872 -10.614 1.00 90.44 93 SER A CA 1
ATOM 771 C C . SER A 1 93 ? 24.118 -7.708 -11.511 1.00 90.44 93 SER A C 1
ATOM 773 O O . SER A 1 93 ? 24.664 -7.514 -12.596 1.00 90.44 93 SER A O 1
ATOM 775 N N . LEU A 1 94 ? 23.159 -6.920 -11.028 1.00 92.38 94 LEU A N 1
ATOM 776 C CA . LEU A 1 94 ? 22.678 -5.709 -11.678 1.00 92.38 94 LEU A CA 1
ATOM 777 C C . LEU A 1 94 ? 22.527 -4.615 -10.624 1.00 92.38 94 LEU A C 1
ATOM 779 O O . LEU A 1 94 ? 21.826 -4.791 -9.630 1.00 92.38 94 LEU A O 1
ATOM 783 N N . ARG A 1 95 ? 23.203 -3.484 -10.833 1.00 95.69 95 ARG A N 1
ATOM 784 C CA . ARG A 1 95 ? 23.029 -2.267 -10.034 1.00 95.69 95 ARG A CA 1
ATOM 785 C C . ARG A 1 95 ? 22.381 -1.229 -10.930 1.00 95.69 95 ARG A C 1
ATOM 787 O O . ARG A 1 95 ? 22.990 -0.811 -11.909 1.00 95.69 95 ARG A O 1
ATOM 794 N N . ALA A 1 96 ? 21.167 -0.828 -10.592 1.00 96.06 96 ALA A N 1
ATOM 795 C CA . ALA A 1 96 ? 20.408 0.144 -11.356 1.00 96.06 96 ALA A CA 1
ATOM 796 C C . ALA A 1 96 ? 19.612 1.035 -10.403 1.00 96.06 96 ALA A C 1
ATOM 798 O O . ALA A 1 96 ? 19.194 0.593 -9.334 1.00 96.06 96 ALA A O 1
ATOM 799 N N . GLU A 1 97 ? 19.404 2.289 -10.794 1.00 95.75 97 GLU A N 1
ATOM 800 C CA . GLU A 1 97 ? 18.491 3.176 -10.070 1.00 95.75 97 GLU A CA 1
ATOM 801 C C . GLU A 1 97 ? 17.019 2.889 -10.416 1.00 95.75 97 GLU A C 1
ATOM 803 O O . GLU A 1 97 ? 16.137 3.216 -9.617 1.00 95.75 97 GLU A O 1
ATOM 808 N N . LYS A 1 98 ? 16.774 2.276 -11.587 1.00 96.31 98 LYS A N 1
ATOM 809 C CA . LYS A 1 98 ? 15.465 1.879 -12.111 1.00 96.31 98 LYS A CA 1
ATOM 810 C C . LYS A 1 98 ? 15.601 0.704 -13.091 1.00 96.31 98 LYS A C 1
ATOM 812 O O . LYS A 1 98 ? 16.555 0.673 -13.867 1.00 96.31 98 LYS A O 1
ATOM 817 N N . ILE A 1 99 ? 14.659 -0.234 -13.063 1.00 96.94 99 ILE A N 1
ATOM 818 C CA . ILE A 1 99 ? 14.517 -1.331 -14.032 1.00 96.94 99 ILE A CA 1
ATOM 819 C C . ILE A 1 99 ? 13.048 -1.403 -14.435 1.00 96.94 99 ILE A C 1
ATOM 821 O O . ILE A 1 99 ? 12.185 -1.496 -13.566 1.00 96.94 99 ILE A O 1
ATOM 825 N N . GLU A 1 100 ? 12.769 -1.399 -15.735 1.00 96.88 100 GLU A N 1
ATOM 826 C CA . GLU A 1 100 ? 11.414 -1.532 -16.269 1.00 96.88 100 GLU A CA 1
ATOM 827 C C . GLU A 1 100 ? 11.301 -2.769 -17.155 1.00 96.88 100 GLU A C 1
ATOM 829 O O . GLU A 1 100 ? 12.198 -3.064 -17.946 1.00 96.88 100 GLU A O 1
ATOM 834 N N . ILE A 1 101 ? 10.183 -3.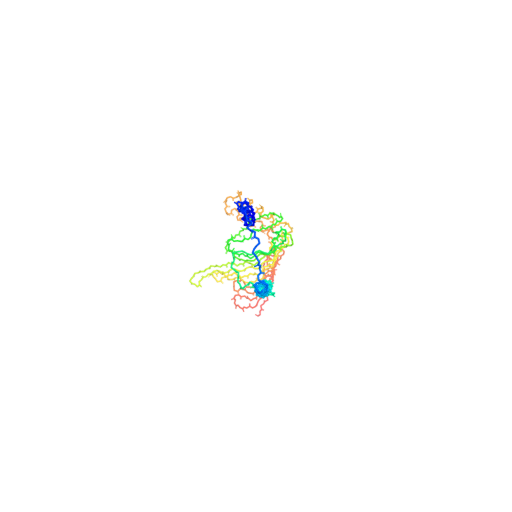476 -17.023 1.00 96.94 101 ILE A N 1
ATOM 835 C CA . ILE A 1 101 ? 9.745 -4.490 -17.978 1.00 96.94 101 ILE A CA 1
ATOM 836 C C . ILE A 1 101 ? 8.721 -3.822 -18.884 1.00 96.94 101 ILE A C 1
ATOM 838 O O . ILE A 1 101 ? 7.733 -3.274 -18.391 1.00 96.94 101 ILE A O 1
ATOM 842 N N . VAL A 1 102 ? 8.980 -3.846 -20.188 1.00 96.75 102 VAL A N 1
ATOM 843 C CA . VAL A 1 102 ? 8.194 -3.136 -21.199 1.00 96.75 102 VAL A CA 1
ATOM 844 C C . VAL A 1 102 ? 7.743 -4.084 -22.303 1.00 96.75 102 VAL A C 1
ATOM 846 O O . VAL A 1 102 ? 8.450 -5.032 -22.646 1.00 96.75 102 VAL A O 1
ATOM 849 N N . GLU A 1 103 ? 6.573 -3.807 -22.860 1.00 96.81 103 GLU A N 1
ATOM 850 C CA . GLU A 1 103 ? 6.078 -4.421 -24.092 1.00 96.81 103 GLU A CA 1
ATOM 851 C C . GLU A 1 103 ? 6.802 -3.855 -25.331 1.00 96.81 103 GLU A C 1
ATOM 853 O O . GLU A 1 103 ? 7.459 -2.810 -25.241 1.00 96.81 103 GLU A O 1
ATOM 858 N N . PRO A 1 104 ? 6.673 -4.486 -26.519 1.00 97.06 104 PRO A N 1
ATOM 859 C CA . PRO A 1 104 ? 7.281 -3.986 -27.757 1.00 97.06 104 PRO A CA 1
ATOM 860 C C . PRO A 1 104 ? 6.839 -2.574 -28.170 1.00 97.06 104 PRO A C 1
ATOM 862 O O . PRO A 1 104 ? 7.580 -1.883 -28.865 1.00 97.06 104 PRO A O 1
ATOM 865 N N . ASP A 1 105 ? 5.643 -2.149 -27.758 1.00 94.38 105 ASP A N 1
ATOM 866 C CA . ASP A 1 105 ? 5.111 -0.802 -27.996 1.00 94.38 105 ASP A CA 1
ATOM 867 C C . ASP A 1 105 ? 5.628 0.245 -26.986 1.00 94.38 105 ASP A C 1
ATOM 869 O O . ASP A 1 105 ? 5.345 1.434 -27.128 1.00 94.38 105 ASP A O 1
ATOM 873 N N . GLY A 1 106 ? 6.411 -0.180 -25.987 1.00 92.31 106 GLY A N 1
ATOM 874 C CA . GLY A 1 106 ? 6.942 0.663 -24.917 1.00 92.31 106 GLY A CA 1
ATOM 875 C C . GLY A 1 106 ? 6.050 0.764 -23.679 1.00 92.31 106 GLY A C 1
ATOM 876 O O . GLY A 1 106 ? 6.431 1.441 -22.722 1.00 92.31 106 GLY A O 1
ATOM 877 N N . THR A 1 107 ? 4.897 0.090 -23.650 1.00 92.12 107 THR A N 1
ATOM 878 C CA . THR A 1 107 ? 4.030 0.043 -22.471 1.00 92.12 107 THR A CA 1
ATOM 879 C C . THR A 1 107 ? 4.751 -0.632 -21.300 1.00 92.12 107 THR A C 1
ATOM 881 O O . THR A 1 107 ? 5.168 -1.785 -21.394 1.00 92.12 107 THR A O 1
ATOM 884 N N . VAL A 1 108 ? 4.876 0.064 -20.165 1.00 93.69 108 VAL A N 1
ATOM 885 C CA . VAL A 1 108 ? 5.492 -0.480 -18.942 1.00 93.69 108 VAL A CA 1
ATOM 886 C C . VAL A 1 108 ? 4.539 -1.475 -18.270 1.00 93.69 108 VAL A C 1
ATOM 888 O O . VAL A 1 108 ? 3.355 -1.190 -18.114 1.00 93.69 108 VAL A O 1
ATOM 891 N N . LYS A 1 109 ? 5.054 -2.639 -17.855 1.00 94.94 109 LYS A N 1
ATOM 892 C CA . LYS A 1 109 ? 4.327 -3.680 -17.096 1.00 94.94 109 LYS A CA 1
ATOM 893 C C . LYS A 1 109 ? 4.765 -3.793 -15.647 1.00 94.94 109 LYS A C 1
ATOM 895 O O . LYS A 1 109 ? 3.977 -4.163 -14.778 1.00 94.94 109 LYS A O 1
ATOM 900 N N . LEU A 1 110 ? 6.019 -3.456 -15.378 1.00 96.62 110 LEU A N 1
ATOM 901 C CA . LEU A 1 110 ? 6.597 -3.502 -14.045 1.00 96.62 110 LEU A CA 1
ATOM 902 C C . LEU A 1 110 ? 7.753 -2.510 -13.967 1.00 96.62 110 LEU A C 1
ATOM 904 O O . LEU A 1 110 ? 8.568 -2.450 -14.883 1.00 96.62 110 LEU A O 1
ATOM 908 N N . SER A 1 111 ? 7.837 -1.759 -12.872 1.00 96.25 111 SER A N 1
ATOM 909 C CA . SER A 1 111 ? 8.932 -0.816 -12.625 1.00 96.25 111 SER A CA 1
ATOM 910 C C . SER A 1 111 ? 9.502 -1.036 -11.233 1.00 96.25 111 SER A C 1
ATOM 912 O O . SER A 1 111 ? 8.813 -0.782 -10.251 1.00 96.25 111 SER A O 1
ATOM 914 N N . LEU A 1 112 ? 10.760 -1.461 -11.136 1.00 97.19 112 LEU A N 1
ATOM 915 C CA . LEU A 1 112 ? 11.555 -1.425 -9.909 1.00 97.19 112 LEU A CA 1
ATOM 916 C C . LEU A 1 112 ? 12.316 -0.097 -9.869 1.00 97.19 112 LEU A C 1
ATOM 918 O O . LEU A 1 112 ? 12.977 0.255 -10.843 1.00 97.19 112 LEU A O 1
ATOM 922 N N . PHE A 1 113 ? 12.250 0.643 -8.768 1.00 95.75 113 PHE A N 1
ATOM 923 C CA . PHE A 1 113 ? 12.778 2.004 -8.696 1.00 95.75 113 PHE A CA 1
ATOM 924 C C . PHE A 1 113 ? 13.360 2.348 -7.326 1.00 95.75 113 PHE A C 1
ATOM 926 O O . PHE A 1 113 ? 12.920 1.877 -6.279 1.00 95.75 113 PHE A O 1
ATOM 933 N N . SER A 1 114 ? 14.352 3.232 -7.345 1.00 94.38 114 SER A N 1
ATOM 934 C CA . SER A 1 114 ? 14.868 3.921 -6.161 1.00 94.38 114 SER A CA 1
ATOM 935 C C . SER A 1 114 ? 14.126 5.239 -5.904 1.00 94.38 114 SER A C 1
ATOM 937 O O . SER A 1 114 ? 13.402 5.730 -6.767 1.00 94.38 114 SER A O 1
ATOM 939 N N . LYS A 1 115 ? 14.372 5.857 -4.741 1.00 89.69 115 LYS A N 1
ATOM 940 C CA . LYS A 1 115 ? 13.748 7.101 -4.248 1.00 89.69 115 LYS A CA 1
ATOM 941 C C . LYS A 1 115 ? 13.443 8.173 -5.302 1.00 89.69 115 LYS A C 1
ATOM 943 O O . LYS A 1 115 ? 12.362 8.747 -5.317 1.00 89.69 115 LYS A O 1
ATOM 948 N N . ARG A 1 116 ? 14.410 8.486 -6.170 1.00 86.94 116 ARG A N 1
ATOM 949 C CA . ARG A 1 116 ? 14.289 9.579 -7.158 1.00 86.94 116 ARG A CA 1
ATOM 950 C C . ARG A 1 1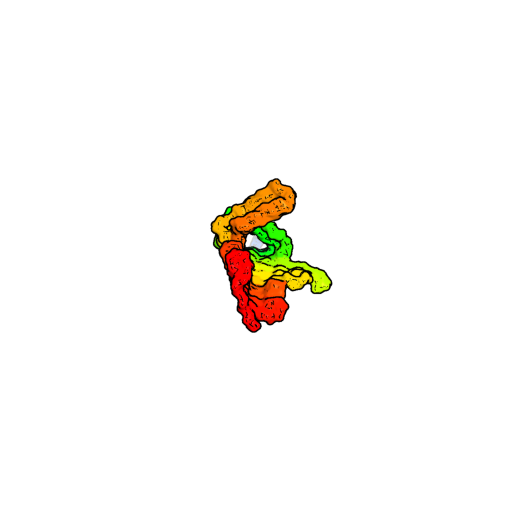16 ? 13.575 9.177 -8.450 1.00 86.94 116 ARG A C 1
ATOM 952 O O . ARG A 1 116 ? 13.368 10.026 -9.307 1.00 86.94 116 ARG A O 1
ATOM 959 N N . HIS A 1 117 ? 13.224 7.902 -8.583 1.00 89.88 117 HIS A N 1
ATOM 960 C CA . HIS A 1 117 ? 12.668 7.295 -9.792 1.00 89.88 117 HIS A CA 1
ATOM 961 C C . HIS A 1 117 ? 11.260 6.738 -9.573 1.00 89.88 117 HIS A C 1
ATOM 963 O O . HIS A 1 117 ? 10.813 5.901 -10.356 1.00 89.88 117 HIS A O 1
ATOM 969 N N . LEU A 1 118 ? 10.565 7.203 -8.527 1.00 88.69 118 LEU A N 1
ATOM 970 C CA . LEU A 1 118 ? 9.154 6.900 -8.300 1.00 88.69 118 LEU A CA 1
ATOM 971 C C . LEU A 1 118 ? 8.342 7.232 -9.569 1.00 88.69 118 LEU A C 1
ATOM 973 O O . LEU A 1 118 ? 8.366 8.386 -10.013 1.00 88.69 118 LEU A O 1
ATOM 977 N N . PRO A 1 119 ? 7.643 6.253 -10.171 1.00 85.75 119 PRO A N 1
ATOM 978 C CA . PRO A 1 119 ? 6.826 6.500 -11.349 1.00 85.75 119 PRO A CA 1
ATOM 979 C C . PRO A 1 119 ? 5.674 7.464 -11.060 1.00 85.75 119 PRO A C 1
ATOM 981 O O . PRO A 1 119 ? 5.137 7.520 -9.954 1.00 85.75 119 PRO A O 1
ATOM 984 N N . LEU A 1 120 ? 5.263 8.218 -12.078 1.00 82.12 120 LEU A N 1
ATOM 985 C CA . LEU A 1 120 ? 4.038 9.008 -11.998 1.00 82.12 120 LEU A CA 1
ATOM 986 C C . LEU A 1 120 ? 2.824 8.075 -12.003 1.00 82.12 120 LEU A C 1
ATOM 988 O O . LEU A 1 120 ? 2.834 7.051 -12.683 1.00 82.12 120 LEU A O 1
ATOM 992 N N . ALA A 1 121 ? 1.768 8.464 -11.289 1.00 76.62 121 ALA A N 1
ATOM 993 C CA . ALA A 1 121 ? 0.469 7.814 -11.414 1.00 76.62 121 ALA A CA 1
ATOM 994 C C . ALA A 1 121 ? -0.059 8.027 -12.837 1.00 76.62 121 ALA A C 1
ATOM 996 O O . ALA A 1 121 ? -0.091 9.168 -13.304 1.00 76.62 121 ALA A O 1
ATOM 997 N N . VAL A 1 122 ? -0.490 6.964 -13.511 1.00 76.25 122 VAL A N 1
ATOM 998 C CA . VAL A 1 122 ? -1.167 7.054 -14.811 1.00 76.25 122 VAL A CA 1
ATOM 999 C C . VAL A 1 122 ? -2.575 6.506 -14.647 1.00 76.25 122 VAL A C 1
ATOM 1001 O O . VAL A 1 122 ? -2.742 5.341 -14.298 1.00 76.25 122 VAL A O 1
ATOM 1004 N N . VAL A 1 123 ? -3.574 7.359 -14.872 1.00 73.69 123 VAL A N 1
ATOM 1005 C CA . VAL A 1 123 ? -4.997 6.992 -14.841 1.00 73.69 123 VAL A CA 1
ATOM 1006 C C . VAL A 1 123 ? -5.676 7.649 -16.036 1.00 73.69 123 VAL A C 1
ATOM 1008 O O . VAL A 1 123 ? -5.606 8.874 -16.166 1.00 73.69 123 VAL A O 1
ATOM 1011 N N . ASN A 1 124 ? -6.345 6.870 -16.893 1.00 74.69 124 ASN A N 1
ATOM 1012 C CA . ASN A 1 124 ? -6.975 7.360 -18.125 1.00 74.69 124 ASN A CA 1
ATOM 1013 C C . ASN A 1 124 ? -6.009 8.206 -18.983 1.00 74.69 124 ASN A C 1
ATOM 1015 O O . ASN A 1 124 ? -6.329 9.343 -19.335 1.00 74.69 124 ASN A O 1
ATOM 1019 N N . ASP A 1 125 ? -4.792 7.701 -19.218 1.00 72.12 125 ASP A N 1
ATOM 1020 C CA . ASP A 1 125 ? -3.701 8.367 -19.960 1.00 72.12 125 ASP A CA 1
ATOM 1021 C C . ASP A 1 125 ? -3.207 9.708 -19.383 1.00 72.12 125 ASP A C 1
ATOM 1023 O O . ASP A 1 125 ? -2.292 10.343 -19.921 1.00 72.12 125 ASP A O 1
ATOM 1027 N N . LYS A 1 126 ? -3.762 10.159 -18.254 1.00 75.56 126 LYS A N 1
ATOM 1028 C CA . LYS A 1 126 ? -3.320 11.370 -17.566 1.00 75.56 126 LYS A CA 1
ATOM 1029 C C . LYS A 1 126 ? -2.272 11.014 -16.524 1.00 75.56 126 LYS A C 1
ATOM 1031 O O . LYS A 1 126 ? -2.507 10.208 -15.624 1.00 75.56 126 LYS A O 1
ATOM 1036 N N . LYS A 1 127 ? -1.121 11.682 -16.613 1.00 76.69 127 LYS A N 1
ATOM 1037 C CA . LYS A 1 127 ? -0.097 11.662 -15.566 1.00 76.69 127 LYS A CA 1
ATOM 1038 C C . LYS A 1 127 ? -0.574 12.517 -14.400 1.00 76.69 127 LYS A C 1
ATOM 1040 O O . LYS A 1 127 ? -0.669 13.737 -14.529 1.00 76.69 127 LYS A O 1
ATOM 1045 N N . LEU A 1 128 ? -0.872 11.877 -13.279 1.00 70.00 128 LEU A N 1
ATOM 1046 C CA . LEU A 1 128 ? -1.252 12.545 -12.043 1.00 70.00 128 LEU A CA 1
ATOM 1047 C C . LEU A 1 128 ? -0.008 12.728 -11.170 1.00 70.00 128 LEU A C 1
ATOM 1049 O O . LEU A 1 128 ? 0.862 11.853 -11.085 1.00 70.00 128 LEU A O 1
ATOM 1053 N N . SER A 1 129 ? 0.096 13.887 -10.521 1.00 64.44 129 SER A N 1
ATOM 1054 C CA . SER A 1 129 ? 1.144 14.116 -9.532 1.00 64.44 129 SER A CA 1
ATOM 1055 C C . SER A 1 129 ? 0.886 13.237 -8.313 1.00 64.44 129 SER A C 1
ATOM 1057 O O . SER A 1 129 ? -0.207 13.272 -7.747 1.00 64.44 129 SER A O 1
ATOM 1059 N N . ARG A 1 130 ? 1.897 12.488 -7.875 1.00 69.38 130 ARG A N 1
ATOM 1060 C CA . ARG A 1 130 ? 1.838 11.748 -6.612 1.00 69.38 130 ARG A CA 1
ATOM 1061 C C . ARG A 1 130 ? 2.317 12.629 -5.467 1.00 69.38 130 ARG A C 1
ATOM 1063 O O . ARG A 1 130 ? 3.270 13.391 -5.622 1.00 69.38 130 ARG A O 1
ATOM 1070 N N . GLN A 1 131 ? 1.669 12.508 -4.313 1.00 62.72 131 GLN A N 1
ATOM 1071 C CA . GLN A 1 131 ? 2.260 12.967 -3.059 1.00 62.72 131 GLN A CA 1
ATOM 1072 C C . GLN A 1 131 ? 3.242 11.898 -2.571 1.00 62.72 131 GLN A C 1
ATOM 1074 O O . GLN A 1 131 ? 2.934 10.715 -2.656 1.00 62.72 131 GLN A O 1
ATOM 1079 N N . GLY A 1 132 ? 4.423 12.307 -2.105 1.00 65.94 132 GLY A N 1
ATOM 1080 C CA . GLY A 1 132 ? 5.497 11.392 -1.703 1.00 65.94 132 GLY A CA 1
ATOM 1081 C C . GLY A 1 132 ? 6.836 11.739 -2.357 1.00 65.94 132 GLY A C 1
ATOM 1082 O O . GLY A 1 132 ? 7.053 12.880 -2.764 1.00 65.94 132 GLY A O 1
ATOM 1083 N N . GLY A 1 133 ? 7.740 10.757 -2.434 1.00 67.31 133 GLY A N 1
ATOM 1084 C CA . GLY A 1 133 ? 9.065 10.905 -3.062 1.00 67.31 133 GLY A CA 1
ATOM 1085 C C . GLY A 1 133 ? 10.260 10.529 -2.179 1.00 67.31 133 GLY A C 1
ATOM 1086 O O . GLY A 1 133 ? 11.403 10.786 -2.557 1.00 67.31 133 GLY A O 1
ATOM 1087 N N . ASP A 1 134 ? 10.018 9.934 -1.006 1.00 79.38 134 ASP A N 1
ATOM 1088 C CA . ASP A 1 134 ? 11.060 9.345 -0.146 1.00 79.38 134 ASP A CA 1
ATOM 1089 C C . ASP A 1 134 ? 11.051 7.805 -0.150 1.00 79.38 134 ASP A C 1
ATOM 1091 O O . ASP A 1 134 ? 11.651 7.151 0.697 1.00 79.38 134 ASP A O 1
ATOM 1095 N N . GLU A 1 135 ? 10.364 7.215 -1.125 1.00 89.69 135 GLU A N 1
ATOM 1096 C CA . GLU A 1 135 ? 10.093 5.781 -1.191 1.00 89.69 135 GLU A CA 1
ATOM 1097 C C . GLU A 1 135 ? 10.799 5.135 -2.372 1.00 89.69 135 GLU A C 1
ATOM 1099 O O . GLU A 1 135 ? 10.901 5.707 -3.455 1.00 89.69 135 GLU A O 1
ATOM 1104 N N . SER A 1 136 ? 11.267 3.913 -2.166 1.00 94.88 136 SER A N 1
ATOM 1105 C CA . SER A 1 136 ? 11.729 3.024 -3.232 1.00 94.88 136 SER A CA 1
ATOM 1106 C C . SER A 1 136 ? 10.789 1.830 -3.309 1.00 94.88 136 SER A C 1
ATOM 1108 O O . SER A 1 136 ? 10.049 1.566 -2.360 1.00 94.88 136 SER A O 1
ATOM 1110 N N . GLY A 1 137 ? 10.784 1.111 -4.424 1.00 95.88 137 GLY A N 1
ATOM 1111 C CA . GLY A 1 137 ? 9.784 0.072 -4.571 1.00 95.88 137 GLY A CA 1
ATOM 1112 C C . GLY A 1 137 ? 9.668 -0.555 -5.941 1.00 95.88 137 GLY A C 1
ATOM 1113 O O . GLY A 1 137 ? 10.553 -0.461 -6.788 1.00 95.88 137 GLY A O 1
ATOM 1114 N N . LEU A 1 138 ? 8.528 -1.205 -6.114 1.00 96.44 138 LEU A N 1
ATOM 1115 C CA . LEU A 1 138 ? 8.065 -1.911 -7.289 1.00 96.44 138 LEU A CA 1
ATOM 1116 C C . LEU A 1 138 ? 6.648 -1.423 -7.608 1.00 96.44 138 LEU A C 1
ATOM 1118 O O . LEU A 1 138 ? 5.811 -1.412 -6.714 1.00 96.44 138 LEU A O 1
ATOM 1122 N N . MET A 1 139 ? 6.363 -1.047 -8.850 1.00 95.56 139 MET A N 1
ATOM 1123 C CA . MET A 1 139 ? 5.000 -0.765 -9.320 1.00 95.56 139 MET A CA 1
ATOM 1124 C C . MET A 1 139 ? 4.561 -1.806 -10.342 1.00 95.56 139 MET A C 1
ATOM 1126 O O . MET A 1 139 ? 5.374 -2.250 -11.162 1.00 95.56 139 MET A O 1
ATOM 1130 N N . PHE A 1 140 ? 3.279 -2.158 -10.291 1.00 94.75 140 PHE A N 1
ATOM 1131 C CA . PHE A 1 140 ? 2.613 -3.065 -11.219 1.00 94.75 140 PHE A CA 1
ATOM 1132 C C . PHE A 1 140 ? 1.703 -2.276 -12.156 1.00 94.75 140 PHE A C 1
ATOM 1134 O O . PHE A 1 140 ? 1.024 -1.343 -11.726 1.00 94.75 140 PHE A O 1
ATOM 1141 N N . TYR A 1 141 ? 1.660 -2.684 -13.422 1.00 94.31 141 TYR A N 1
ATOM 1142 C CA . TYR A 1 141 ? 0.787 -2.081 -14.421 1.00 94.31 141 TYR A CA 1
ATOM 1143 C C . TYR A 1 141 ? -0.050 -3.151 -15.121 1.00 94.31 141 TYR A C 1
ATOM 1145 O O . TYR A 1 141 ? 0.407 -4.274 -15.353 1.00 94.31 141 TYR A O 1
ATOM 1153 N N . ASN A 1 142 ? -1.289 -2.809 -15.463 1.00 93.12 142 ASN A N 1
ATOM 1154 C CA . ASN A 1 142 ? -2.211 -3.699 -16.161 1.00 93.12 142 ASN A CA 1
ATOM 1155 C C . ASN A 1 142 ? -1.888 -3.801 -17.672 1.00 93.12 142 ASN A C 1
ATOM 1157 O O . ASN A 1 142 ? -0.888 -3.281 -18.179 1.00 93.12 142 ASN A O 1
ATOM 1161 N N . THR A 1 143 ? -2.741 -4.489 -18.434 1.00 92.25 143 THR A N 1
ATOM 1162 C CA . THR A 1 143 ? -2.581 -4.646 -19.891 1.00 92.25 143 THR A CA 1
ATOM 1163 C C . THR A 1 143 ? -2.607 -3.320 -20.653 1.00 92.25 143 THR A C 1
ATOM 1165 O O . THR A 1 143 ? -1.937 -3.225 -21.675 1.00 92.25 143 THR A O 1
ATOM 1168 N N . GLU A 1 144 ? -3.287 -2.302 -20.128 1.00 90.94 144 GLU A N 1
ATOM 1169 C CA . GLU A 1 144 ? -3.397 -0.951 -20.699 1.00 90.94 144 GLU A CA 1
ATOM 1170 C C . GLU A 1 144 ? -2.226 -0.035 -20.295 1.00 90.94 144 GLU A C 1
ATOM 1172 O O . GLU A 1 144 ? -2.104 1.066 -20.816 1.00 90.94 144 GLU A O 1
ATOM 1177 N N . GLY A 1 145 ? -1.343 -0.478 -19.391 1.00 89.94 145 GLY A N 1
ATOM 1178 C CA . GLY A 1 145 ? -0.252 0.353 -18.870 1.00 89.94 145 GLY A CA 1
ATOM 1179 C C . GLY A 1 145 ? -0.672 1.281 -17.726 1.00 89.94 145 GLY A C 1
ATOM 1180 O O . GLY A 1 145 ? 0.087 2.174 -17.354 1.00 89.94 145 GLY A O 1
ATOM 1181 N N . GLU A 1 146 ? -1.858 1.074 -17.150 1.00 89.25 146 GLU A N 1
ATOM 1182 C CA . GLU A 1 146 ? -2.311 1.788 -15.956 1.00 89.25 146 GLU A CA 1
ATOM 1183 C C . GLU A 1 146 ? -1.809 1.092 -14.690 1.00 89.25 146 GLU A C 1
ATOM 1185 O O . GLU A 1 146 ? -1.759 -0.139 -14.623 1.00 89.25 146 GLU A O 1
ATOM 1190 N N . GLU A 1 147 ? -1.443 1.878 -13.678 1.00 90.94 147 GLU A N 1
ATOM 1191 C CA . GLU A 1 147 ? -0.969 1.342 -12.401 1.00 90.94 147 GLU A CA 1
ATOM 1192 C C . GLU A 1 147 ? -2.085 0.577 -11.681 1.00 90.94 147 GLU A C 1
ATOM 1194 O O . GLU A 1 147 ? -3.219 1.047 -11.601 1.00 90.94 147 GLU A O 1
ATOM 1199 N N . CYS A 1 148 ? -1.759 -0.601 -11.152 1.00 92.75 148 CYS A N 1
ATOM 1200 C CA . CYS A 1 148 ? -2.696 -1.456 -10.418 1.00 92.75 148 CYS A CA 1
ATOM 1201 C C . CYS A 1 148 ? -2.207 -1.817 -9.005 1.00 92.75 148 CYS A C 1
ATOM 1203 O O . CYS A 1 148 ? -2.682 -2.779 -8.395 1.00 92.75 148 CYS A O 1
ATOM 1205 N N . GLY A 1 149 ? -1.262 -1.033 -8.488 1.00 94.19 149 GLY A N 1
ATOM 1206 C CA . GLY A 1 149 ? -0.681 -1.164 -7.161 1.00 94.19 149 GLY A CA 1
ATOM 1207 C C . GLY A 1 149 ? 0.837 -1.306 -7.196 1.00 94.19 149 GLY A C 1
ATOM 1208 O O . GLY A 1 149 ? 1.491 -1.180 -8.235 1.00 94.19 149 GLY A O 1
ATOM 1209 N N . GLY A 1 150 ? 1.416 -1.606 -6.040 1.00 95.44 150 GLY A N 1
ATOM 1210 C CA . GLY A 1 150 ? 2.860 -1.722 -5.913 1.00 95.44 150 GLY A CA 1
ATOM 1211 C C . GLY A 1 150 ? 3.316 -2.174 -4.539 1.00 95.44 150 GLY A C 1
ATOM 1212 O O . GLY A 1 150 ? 2.525 -2.365 -3.624 1.00 95.44 150 GLY A O 1
ATOM 1213 N N . LEU A 1 151 ? 4.623 -2.344 -4.402 1.00 96.62 151 LEU A N 1
ATOM 1214 C CA . LEU A 1 151 ? 5.322 -2.494 -3.138 1.00 96.62 151 LEU A CA 1
ATOM 1215 C C . LEU A 1 151 ? 6.215 -1.273 -2.953 1.00 96.62 151 LEU A C 1
ATOM 1217 O O . LEU A 1 151 ? 7.169 -1.098 -3.704 1.00 96.62 151 LEU A O 1
ATOM 1221 N N . ILE A 1 152 ? 5.945 -0.470 -1.938 1.00 95.19 152 ILE A N 1
ATOM 1222 C CA . ILE A 1 152 ? 6.778 0.666 -1.549 1.00 95.19 152 ILE A CA 1
ATOM 1223 C C . ILE A 1 152 ? 7.389 0.422 -0.183 1.00 95.19 152 ILE A C 1
ATOM 1225 O O . ILE A 1 152 ? 6.802 -0.231 0.683 1.00 95.19 152 ILE A O 1
ATOM 1229 N N . TYR A 1 153 ? 8.581 0.963 0.002 1.00 94.44 153 TYR A N 1
ATOM 1230 C CA . TYR A 1 153 ? 9.241 1.014 1.286 1.00 94.44 153 TYR A CA 1
ATOM 1231 C C . TYR A 1 153 ? 9.985 2.336 1.450 1.00 94.44 153 TYR A C 1
ATOM 1233 O O . TYR A 1 153 ? 10.599 2.866 0.517 1.00 94.44 153 TYR A O 1
ATOM 1241 N N . SER A 1 154 ? 9.954 2.860 2.666 1.00 93.06 154 SER A N 1
ATOM 1242 C CA . SER A 1 154 ? 10.755 3.999 3.091 1.00 93.06 154 SER A CA 1
ATOM 1243 C C . SER A 1 154 ? 11.211 3.797 4.525 1.00 93.06 154 SER A C 1
ATOM 1245 O O . SER A 1 154 ? 10.672 2.993 5.278 1.00 93.06 154 SER A O 1
ATOM 1247 N N . GLY A 1 155 ? 12.253 4.511 4.917 1.00 90.56 155 GLY A N 1
ATOM 1248 C CA . GLY A 1 155 ? 12.734 4.433 6.279 1.00 90.56 155 GLY A CA 1
ATOM 1249 C C . GLY A 1 155 ? 13.913 5.350 6.498 1.00 90.56 155 GLY A C 1
ATOM 1250 O O . GLY A 1 155 ? 14.712 5.612 5.597 1.00 90.56 155 GLY A O 1
ATOM 1251 N N . LYS A 1 156 ? 14.013 5.855 7.720 1.00 90.50 156 LYS A N 1
ATOM 1252 C CA . LYS A 1 156 ? 15.105 6.721 8.154 1.00 90.50 156 LYS A CA 1
ATOM 1253 C C . LYS A 1 156 ? 15.308 6.543 9.644 1.00 90.50 156 LYS A C 1
ATOM 1255 O O . LYS A 1 156 ? 14.359 6.344 10.394 1.00 90.50 156 LYS A O 1
ATOM 1260 N N . GLY A 1 157 ? 16.546 6.653 10.092 1.00 86.69 157 GLY A N 1
ATOM 1261 C CA . GLY A 1 157 ? 16.848 6.528 11.505 1.00 86.69 157 GLY A CA 1
ATOM 1262 C C . GLY A 1 157 ? 18.232 7.038 11.841 1.00 86.69 157 GLY A C 1
ATOM 1263 O O . GLY A 1 157 ? 19.090 7.203 10.971 1.00 86.69 157 GLY A O 1
ATOM 1264 N N . LYS A 1 158 ? 18.442 7.296 13.128 1.00 87.44 158 LYS A N 1
ATOM 1265 C CA . LYS A 1 158 ? 19.728 7.680 13.698 1.00 87.44 158 LYS A CA 1
ATOM 1266 C C . LYS A 1 158 ? 19.821 7.160 15.130 1.00 87.44 158 LYS A C 1
ATOM 1268 O O . LYS A 1 158 ? 18.852 7.201 15.878 1.00 87.44 158 LYS A O 1
ATOM 1273 N N . ASN A 1 159 ? 21.008 6.702 15.530 1.00 83.62 159 ASN A N 1
ATOM 1274 C CA . ASN A 1 159 ? 21.307 6.297 16.911 1.00 83.62 159 ASN A CA 1
ATOM 1275 C C . ASN A 1 159 ? 20.332 5.242 17.485 1.00 83.62 159 ASN A C 1
ATOM 1277 O O . ASN A 1 159 ? 19.905 5.350 18.631 1.00 83.62 159 ASN A O 1
ATOM 1281 N N . GLY A 1 160 ? 19.950 4.242 16.681 1.00 77.25 160 GLY A N 1
ATOM 1282 C CA . GLY A 1 160 ? 19.063 3.152 17.115 1.00 77.25 160 GLY A CA 1
ATOM 1283 C C . GLY A 1 160 ? 17.577 3.517 17.219 1.00 77.25 160 GLY A C 1
ATOM 1284 O O . GLY A 1 160 ? 16.780 2.671 17.610 1.00 77.25 160 GLY A O 1
ATOM 1285 N N . LYS A 1 161 ? 17.196 4.746 16.851 1.00 84.12 161 LYS A N 1
ATOM 1286 C CA . LYS A 1 161 ? 15.804 5.176 16.674 1.00 84.12 161 LYS A CA 1
ATOM 1287 C C . LYS A 1 161 ? 15.531 5.443 15.203 1.00 84.12 161 LYS A C 1
ATOM 1289 O O . LYS A 1 161 ? 16.429 5.879 14.479 1.00 84.12 161 LYS A O 1
ATOM 1294 N N . GLY A 1 162 ? 14.316 5.165 14.760 1.00 88.31 162 GLY A N 1
ATOM 1295 C CA . GLY A 1 162 ? 13.926 5.445 13.393 1.00 88.31 162 GLY A CA 1
ATOM 1296 C C . GLY A 1 162 ? 12.500 5.045 13.075 1.00 88.31 162 GLY A C 1
ATOM 1297 O O . GLY A 1 162 ? 11.772 4.482 13.895 1.00 88.31 162 GLY A O 1
ATOM 1298 N N . GLU A 1 163 ? 12.148 5.348 11.840 1.00 91.56 163 GLU A N 1
ATOM 1299 C CA . GLU A 1 163 ? 10.885 5.035 11.201 1.00 91.56 163 GLU A CA 1
ATOM 1300 C C . GLU A 1 163 ? 11.162 4.091 10.038 1.00 91.56 163 GLU A C 1
ATOM 1302 O O . GLU A 1 163 ? 12.195 4.182 9.365 1.00 91.56 163 GLU A O 1
ATOM 1307 N N . ASN A 1 164 ? 10.232 3.177 9.816 1.00 92.81 164 ASN A N 1
ATOM 1308 C CA . ASN A 1 164 ? 10.286 2.224 8.725 1.00 92.81 164 ASN A CA 1
ATOM 1309 C C . ASN A 1 164 ? 8.860 1.977 8.259 1.00 92.81 164 ASN A C 1
ATOM 1311 O O . ASN A 1 164 ? 7.976 1.726 9.078 1.00 92.81 164 ASN A O 1
ATOM 1315 N N . GLU A 1 165 ? 8.638 2.070 6.964 1.00 94.19 165 GLU A N 1
ATOM 1316 C CA . GLU A 1 165 ? 7.334 1.927 6.354 1.00 94.19 165 GLU A CA 1
ATOM 1317 C C . GLU A 1 165 ? 7.447 1.002 5.152 1.00 94.19 165 GLU A C 1
ATOM 1319 O O . GLU A 1 165 ? 8.347 1.131 4.325 1.00 94.19 165 GLU A O 1
ATOM 1324 N N . LEU A 1 166 ? 6.531 0.045 5.078 1.00 95.44 166 LEU A N 1
ATOM 1325 C CA . LEU A 1 166 ? 6.363 -0.859 3.957 1.00 95.44 166 LEU A CA 1
ATOM 1326 C C . LEU A 1 166 ? 4.877 -0.945 3.646 1.00 95.44 166 LEU A C 1
ATOM 1328 O O . LEU A 1 166 ? 4.063 -1.123 4.553 1.00 95.44 166 LEU A O 1
ATOM 1332 N N . SER A 1 167 ? 4.530 -0.855 2.369 1.00 96.19 167 SER A N 1
ATOM 1333 C CA . SER A 1 167 ? 3.154 -0.972 1.907 1.00 96.19 167 SER A CA 1
ATOM 1334 C C . SER A 1 167 ? 3.109 -1.737 0.594 1.00 96.19 167 SER A C 1
ATOM 1336 O O . SER A 1 167 ? 3.769 -1.361 -0.371 1.00 96.19 167 SER A O 1
ATOM 1338 N N . MET A 1 168 ? 2.348 -2.827 0.571 1.00 97.69 168 MET A N 1
ATOM 1339 C CA . MET A 1 168 ? 1.994 -3.559 -0.637 1.00 97.69 168 MET A CA 1
ATOM 1340 C C . MET A 1 168 ? 0.522 -3.311 -0.931 1.00 97.69 168 MET A C 1
ATOM 1342 O O . MET A 1 168 ? -0.330 -3.633 -0.103 1.00 97.69 168 MET A O 1
ATOM 1346 N N . THR A 1 169 ? 0.225 -2.748 -2.091 1.00 96.81 169 THR A N 1
ATOM 1347 C CA . THR A 1 169 ? -1.113 -2.316 -2.472 1.00 96.81 169 THR A CA 1
ATOM 1348 C C . THR A 1 169 ? -1.605 -3.020 -3.724 1.00 96.81 169 THR A C 1
ATOM 1350 O O . THR A 1 169 ? -0.822 -3.389 -4.599 1.00 96.81 169 THR A O 1
ATOM 1353 N N . PHE A 1 170 ? -2.922 -3.186 -3.793 1.00 96.69 170 PHE A N 1
ATOM 1354 C CA . PHE A 1 170 ? -3.641 -3.698 -4.949 1.00 96.69 170 PHE A CA 1
ATOM 1355 C C . PHE A 1 170 ? -4.792 -2.747 -5.246 1.00 96.69 170 PHE A C 1
ATOM 1357 O O . PHE A 1 170 ? -5.681 -2.569 -4.404 1.00 96.69 170 PHE A O 1
ATOM 1364 N N . ASP A 1 171 ? -4.774 -2.147 -6.426 1.00 93.38 171 ASP A N 1
ATOM 1365 C CA . ASP A 1 171 ? -5.664 -1.045 -6.776 1.00 93.38 171 ASP A CA 1
ATOM 1366 C C . ASP A 1 171 ? -6.865 -1.553 -7.589 1.00 93.38 171 ASP A C 1
ATOM 1368 O O . ASP A 1 171 ? -6.770 -2.539 -8.328 1.00 93.38 171 ASP A O 1
ATOM 1372 N N . LYS A 1 172 ? -8.029 -0.904 -7.440 1.00 92.25 172 LYS A N 1
ATOM 1373 C CA . LYS A 1 172 ? -9.186 -1.159 -8.322 1.00 92.25 172 LYS A CA 1
ATOM 1374 C C . LYS A 1 172 ? -8.876 -0.585 -9.703 1.00 92.25 172 LYS A C 1
ATOM 1376 O O . LYS A 1 172 ? -8.192 0.425 -9.827 1.00 92.25 172 LYS A O 1
ATOM 1381 N N . TYR A 1 173 ? -9.426 -1.189 -10.755 1.00 89.25 173 TYR A N 1
ATOM 1382 C CA . TYR A 1 173 ? -9.325 -0.629 -12.104 1.00 89.25 173 TYR A CA 1
ATOM 1383 C C . TYR A 1 173 ? -9.782 0.839 -12.114 1.00 89.25 173 TYR A C 1
ATOM 1385 O O . TYR A 1 173 ? -10.908 1.138 -11.708 1.00 89.25 173 TYR A O 1
ATOM 1393 N N . LYS A 1 174 ? -8.893 1.744 -12.547 1.00 86.06 174 LYS A N 1
ATOM 1394 C CA . LYS A 1 174 ? -9.107 3.205 -12.591 1.00 86.06 174 LYS A CA 1
ATOM 1395 C C . LYS A 1 174 ? -9.470 3.846 -11.245 1.00 86.06 174 LYS A C 1
ATOM 1397 O O . LYS A 1 174 ? -10.077 4.923 -11.200 1.00 86.06 174 LYS A O 1
ATOM 1402 N N . GLN A 1 175 ? -9.090 3.192 -10.153 1.00 88.81 175 GLN A N 1
ATOM 1403 C CA . GLN A 1 175 ? -9.358 3.607 -8.785 1.00 88.81 175 GLN A CA 1
ATOM 1404 C C . GLN A 1 175 ? -8.169 3.317 -7.863 1.00 88.81 175 GLN A C 1
ATOM 1406 O O . GLN A 1 175 ? -7.153 2.780 -8.281 1.00 88.81 175 GLN A O 1
ATOM 1411 N N . ASP A 1 176 ? -8.291 3.750 -6.613 1.00 88.75 176 ASP A N 1
ATOM 1412 C CA . ASP A 1 176 ? -7.248 3.634 -5.592 1.00 88.75 176 ASP A CA 1
ATOM 1413 C C . ASP A 1 176 ? -7.219 2.229 -4.933 1.00 88.75 176 ASP A C 1
ATOM 1415 O O . ASP A 1 176 ? -7.965 1.324 -5.330 1.00 88.75 176 ASP A O 1
ATOM 1419 N N . GLN A 1 177 ? -6.374 2.026 -3.911 1.00 92.44 177 GLN A N 1
ATOM 1420 C CA . GLN A 1 177 ? -6.157 0.709 -3.277 1.00 92.44 177 GLN A CA 1
ATOM 1421 C C . GLN A 1 177 ? -7.458 0.062 -2.774 1.00 92.44 177 GLN A C 1
ATOM 1423 O O . GLN A 1 177 ? -8.147 0.652 -1.943 1.00 92.44 177 GLN A O 1
ATOM 1428 N N . MET A 1 178 ? -7.744 -1.182 -3.162 1.00 95.81 178 MET A N 1
ATOM 1429 C CA . MET A 1 178 ? -8.788 -2.023 -2.548 1.00 95.81 178 MET A CA 1
ATOM 1430 C C . MET A 1 178 ? -8.248 -2.858 -1.397 1.00 95.81 178 MET A C 1
ATOM 1432 O O . MET A 1 178 ? -8.954 -3.113 -0.423 1.00 95.81 178 MET A O 1
ATOM 1436 N N . VAL A 1 179 ? -6.994 -3.291 -1.504 1.00 97.69 179 VAL A N 1
ATOM 1437 C CA . VAL A 1 179 ? -6.330 -4.122 -0.502 1.00 97.69 179 VAL A CA 1
ATOM 1438 C C . VAL A 1 179 ? -4.930 -3.579 -0.259 1.00 97.69 179 VAL A C 1
ATOM 1440 O O . VAL A 1 179 ? -4.227 -3.218 -1.202 1.00 97.69 179 VAL A O 1
ATOM 1443 N N . GLN A 1 180 ? -4.520 -3.529 1.006 1.00 98.06 180 GLN A N 1
ATOM 1444 C CA . GLN A 1 180 ? -3.179 -3.113 1.402 1.00 98.06 180 GLN A CA 1
ATOM 1445 C C . GLN A 1 180 ? -2.648 -3.996 2.526 1.00 98.06 180 GLN A C 1
ATOM 1447 O O . GLN A 1 180 ? -3.307 -4.156 3.548 1.00 98.06 180 GLN A O 1
ATOM 1452 N N . LEU A 1 181 ? -1.428 -4.501 2.379 1.00 98.25 181 LEU A N 1
ATOM 1453 C CA . LEU A 1 181 ? -0.643 -5.057 3.475 1.00 98.25 181 LEU A CA 1
ATOM 1454 C C . LEU A 1 181 ? 0.420 -4.032 3.867 1.00 98.25 181 LEU A C 1
ATOM 1456 O O . LEU A 1 181 ? 1.229 -3.650 3.024 1.00 98.25 181 LEU A O 1
ATOM 1460 N N . SER A 1 182 ? 0.438 -3.592 5.122 1.00 97.12 182 SER A N 1
ATOM 1461 C CA . SER A 1 182 ? 1.373 -2.554 5.559 1.00 97.12 182 SER A CA 1
ATOM 1462 C C . SER A 1 182 ? 2.039 -2.843 6.898 1.00 97.12 182 SER A C 1
ATOM 1464 O O . SER A 1 182 ? 1.501 -3.529 7.772 1.00 97.12 182 SER A O 1
ATOM 1466 N N . TYR A 1 183 ? 3.242 -2.292 7.047 1.00 96.25 183 TYR A N 1
ATOM 1467 C CA . TYR A 1 183 ? 3.966 -2.164 8.303 1.00 96.25 183 TYR A CA 1
ATOM 1468 C C . TYR A 1 183 ? 4.456 -0.727 8.442 1.00 96.25 183 TYR A C 1
ATOM 1470 O O . TYR A 1 183 ? 5.152 -0.228 7.569 1.00 96.25 183 TYR A O 1
ATOM 1478 N N . ILE A 1 184 ? 4.104 -0.080 9.548 1.00 94.44 184 ILE A N 1
ATOM 1479 C CA . ILE A 1 184 ? 4.470 1.296 9.866 1.00 94.44 184 ILE A CA 1
ATOM 1480 C C . ILE A 1 184 ? 5.075 1.302 11.266 1.00 94.44 184 ILE A C 1
ATOM 1482 O O . ILE A 1 184 ? 4.376 1.179 12.276 1.00 94.44 184 ILE A O 1
ATOM 1486 N N . GLN A 1 185 ? 6.388 1.465 11.324 1.00 92.94 185 GLN A N 1
ATOM 1487 C CA . GLN A 1 185 ? 7.145 1.706 12.538 1.00 92.94 185 GLN A CA 1
ATOM 1488 C C . GLN A 1 185 ? 7.254 3.214 12.779 1.00 92.94 185 GLN A C 1
ATOM 1490 O O . GLN A 1 185 ? 7.678 3.975 11.913 1.00 92.94 185 GLN A O 1
ATOM 1495 N N . ARG A 1 186 ? 6.899 3.640 13.989 1.00 89.62 186 ARG A N 1
ATOM 1496 C CA . ARG A 1 186 ? 6.937 5.032 14.452 1.00 89.62 186 ARG A CA 1
ATOM 1497 C C . ARG A 1 186 ? 7.832 5.134 15.675 1.00 89.62 186 ARG A C 1
ATOM 1499 O O . ARG A 1 186 ? 7.788 4.247 16.524 1.00 89.62 186 ARG A O 1
ATOM 1506 N N . GLU A 1 187 ? 8.570 6.227 15.826 1.00 87.50 187 GLU A N 1
ATOM 1507 C CA . GLU A 1 187 ? 9.486 6.393 16.967 1.00 87.50 187 GLU A CA 1
ATOM 1508 C C . GLU A 1 187 ? 8.784 6.409 18.334 1.00 87.50 187 GLU A C 1
ATOM 1510 O O . GLU A 1 187 ? 9.374 6.020 19.338 1.00 87.50 187 GLU A O 1
ATOM 1515 N N . ASN A 1 188 ? 7.514 6.819 18.379 1.00 85.69 188 ASN A N 1
ATOM 1516 C CA . ASN A 1 188 ? 6.709 6.846 19.603 1.00 85.69 188 ASN A CA 1
ATOM 1517 C C . ASN A 1 188 ? 6.201 5.460 20.052 1.00 85.69 188 ASN A C 1
ATOM 1519 O O . ASN A 1 188 ? 5.464 5.385 21.029 1.00 85.69 188 ASN A O 1
ATOM 1523 N N . GLY A 1 189 ? 6.544 4.380 19.340 1.00 84.94 189 GLY A N 1
ATOM 1524 C CA . GLY A 1 189 ? 6.101 3.018 19.658 1.00 84.94 189 GLY A CA 1
ATOM 1525 C C . GLY A 1 189 ? 4.703 2.658 19.143 1.00 84.94 189 GLY A C 1
ATOM 1526 O O . GLY A 1 189 ? 4.326 1.489 19.199 1.00 84.94 189 GLY A O 1
ATOM 1527 N N . ASN A 1 190 ? 3.952 3.607 18.568 1.00 86.12 190 ASN A N 1
ATOM 1528 C CA . ASN A 1 190 ? 2.626 3.359 17.988 1.00 86.12 190 ASN A CA 1
ATOM 1529 C C . ASN A 1 190 ? 2.749 2.735 16.599 1.00 86.12 190 ASN A C 1
ATOM 1531 O O . ASN A 1 190 ? 2.434 3.340 15.573 1.00 86.12 190 ASN A O 1
ATOM 1535 N N . HIS A 1 191 ? 3.270 1.516 16.573 1.00 91.12 191 HIS A N 1
ATOM 1536 C CA . HIS A 1 191 ? 3.427 0.750 15.355 1.00 91.12 191 HIS A CA 1
ATOM 1537 C C . HIS A 1 191 ? 2.068 0.265 14.850 1.00 91.12 191 HIS A C 1
ATOM 1539 O O . HIS A 1 191 ? 1.168 -0.058 15.629 1.00 91.12 191 HIS A O 1
ATOM 1545 N N . THR A 1 192 ? 1.938 0.195 13.532 1.00 95.12 192 THR A N 1
ATOM 1546 C CA . THR A 1 192 ? 0.797 -0.436 12.869 1.00 95.12 192 THR A CA 1
ATOM 1547 C C . THR A 1 192 ? 1.320 -1.525 11.952 1.00 95.12 192 THR A C 1
ATOM 1549 O O . THR A 1 192 ? 2.299 -1.314 11.243 1.00 95.12 192 THR A O 1
ATOM 1552 N N . LYS A 1 193 ? 0.709 -2.706 11.977 1.00 96.62 193 LYS A N 1
ATOM 1553 C CA . LYS A 1 193 ? 1.023 -3.780 11.028 1.00 96.62 193 LYS A CA 1
ATOM 1554 C C . LYS A 1 193 ? -0.238 -4.561 10.720 1.00 96.62 193 LYS A C 1
ATOM 1556 O O . LYS A 1 193 ? -0.930 -4.953 11.658 1.00 96.62 193 LYS A O 1
ATOM 1561 N N . GLY A 1 194 ? -0.548 -4.796 9.454 1.00 97.94 194 GLY A N 1
ATOM 1562 C CA . GLY A 1 194 ? -1.748 -5.552 9.121 1.00 97.94 194 GLY A CA 1
ATOM 1563 C C . GLY A 1 194 ? -2.218 -5.425 7.687 1.00 97.94 194 GLY A C 1
ATOM 1564 O O . GLY A 1 194 ? -1.582 -4.799 6.844 1.00 97.94 194 GLY A O 1
ATOM 1565 N N . LEU A 1 195 ? -3.362 -6.054 7.454 1.00 98.50 195 LEU A N 1
ATOM 1566 C CA . LEU A 1 195 ? -4.105 -6.063 6.207 1.00 98.50 195 LEU A CA 1
ATOM 1567 C C . LEU A 1 195 ? -5.287 -5.097 6.315 1.00 98.50 195 LEU A C 1
ATOM 1569 O O . LEU A 1 195 ? -6.131 -5.246 7.198 1.00 98.50 195 LEU A O 1
ATOM 1573 N N . SER A 1 196 ? -5.381 -4.160 5.383 1.00 98.25 196 SER A N 1
ATOM 1574 C CA . SER A 1 196 ? -6.523 -3.271 5.200 1.00 98.25 196 SER A CA 1
ATOM 1575 C C . SER A 1 196 ? -7.287 -3.655 3.939 1.00 98.25 196 SER A C 1
ATOM 1577 O O . SER A 1 196 ? -6.691 -3.929 2.898 1.00 98.25 196 SER A O 1
ATOM 1579 N N . VAL A 1 197 ? -8.613 -3.629 4.029 1.00 98.06 197 VAL A N 1
ATOM 1580 C CA . VAL A 1 197 ? -9.527 -3.720 2.887 1.00 98.06 197 VAL A CA 1
ATOM 1581 C C . VAL A 1 197 ? -10.332 -2.435 2.834 1.00 98.06 197 VAL A C 1
ATOM 1583 O O . VAL A 1 197 ? -10.863 -1.991 3.858 1.00 98.06 197 VAL A O 1
ATOM 1586 N N . TYR A 1 198 ? -10.424 -1.847 1.652 1.00 96.81 198 TYR A N 1
ATOM 1587 C CA . TYR A 1 198 ? -11.101 -0.586 1.398 1.00 96.81 198 TYR A CA 1
ATOM 1588 C C . TYR A 1 198 ? -12.304 -0.799 0.490 1.00 96.81 198 TYR A C 1
ATOM 1590 O O . TYR A 1 198 ? -12.326 -1.701 -0.340 1.00 96.81 198 TYR A O 1
ATOM 1598 N N . GLU A 1 199 ? -13.285 0.072 0.659 1.00 94.19 199 GLU A N 1
ATOM 1599 C CA . GLU A 1 199 ? -14.350 0.314 -0.298 1.00 94.19 199 GLU A CA 1
ATOM 1600 C C . GLU A 1 199 ? -14.028 1.599 -1.047 1.00 94.19 199 GLU A C 1
ATOM 1602 O O . GLU A 1 199 ? -13.656 2.590 -0.411 1.00 94.19 199 GLU A O 1
ATOM 1607 N N . ARG A 1 200 ? -14.167 1.597 -2.372 1.00 93.62 200 ARG A N 1
ATOM 1608 C CA . ARG A 1 200 ? -13.857 2.760 -3.215 1.00 93.62 200 ARG A CA 1
ATOM 1609 C C . ARG A 1 200 ? -15.096 3.207 -3.979 1.00 93.62 200 ARG A C 1
ATOM 1611 O O . ARG A 1 200 ? -15.877 2.359 -4.405 1.00 93.62 200 ARG A O 1
ATOM 1618 N N . PRO A 1 201 ? -15.286 4.523 -4.177 1.00 90.56 201 PRO A N 1
ATOM 1619 C CA . PRO A 1 201 ? -16.426 5.016 -4.930 1.00 90.56 201 PRO A CA 1
ATOM 1620 C C . PRO A 1 201 ? -16.391 4.522 -6.382 1.00 90.56 201 PRO A C 1
ATOM 1622 O O . PRO A 1 201 ? -15.335 4.202 -6.929 1.00 90.56 201 PRO A O 1
ATOM 1625 N N . GLU A 1 202 ? -17.558 4.487 -7.024 1.00 87.88 202 GLU A N 1
ATOM 1626 C CA . GLU A 1 202 ? -17.681 4.027 -8.416 1.00 87.88 202 GLU A CA 1
ATOM 1627 C C . GLU A 1 202 ? -17.198 5.047 -9.451 1.00 87.88 202 GLU A C 1
ATOM 1629 O O . GLU A 1 202 ? -16.928 4.694 -10.598 1.00 87.88 202 GLU A O 1
ATOM 1634 N N . PHE A 1 203 ? -17.080 6.321 -9.079 1.00 87.50 203 PHE A N 1
ATOM 1635 C CA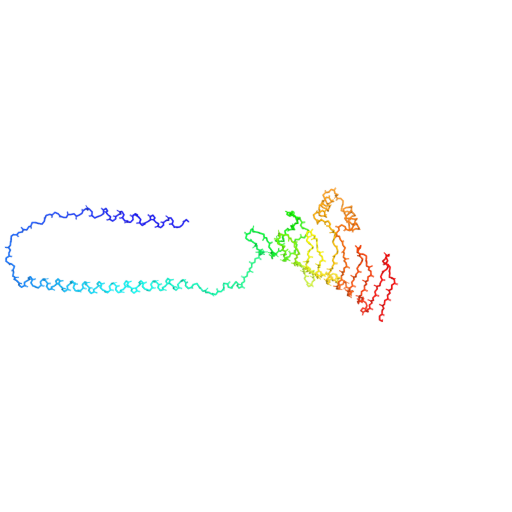 . PHE A 1 203 ? -16.581 7.328 -10.005 1.00 87.50 203 PHE A CA 1
ATOM 1636 C C . PHE A 1 203 ? -15.043 7.257 -10.138 1.00 87.50 203 PHE A C 1
ATOM 1638 O O . PHE A 1 203 ? -14.367 6.840 -9.200 1.00 87.50 203 PHE A O 1
ATOM 1645 N N . PRO A 1 204 ? -14.456 7.672 -11.275 1.00 83.88 204 PRO A N 1
ATOM 1646 C CA . PRO A 1 204 ? -13.011 7.573 -11.522 1.00 83.88 204 PRO A CA 1
ATOM 1647 C C . PRO A 1 204 ? -12.119 8.405 -10.583 1.00 83.88 204 PRO A C 1
ATOM 1649 O O . PRO A 1 204 ? -12.474 9.527 -10.211 1.00 83.88 204 PRO A O 1
ATOM 1652 N N . LEU A 1 205 ? -10.905 7.913 -10.290 1.00 84.75 205 LEU A N 1
ATOM 1653 C CA . LEU A 1 205 ? -9.956 8.561 -9.365 1.00 84.75 205 LEU A CA 1
ATOM 1654 C C . LEU A 1 205 ? -9.531 9.968 -9.804 1.00 84.75 205 LEU A C 1
ATOM 1656 O O . LEU A 1 205 ? -9.261 10.832 -8.969 1.00 84.75 205 LEU A O 1
ATOM 1660 N N . ASN A 1 206 ? -9.491 10.233 -11.112 1.00 84.81 206 ASN A N 1
ATOM 1661 C CA . ASN A 1 206 ? -9.112 11.550 -11.620 1.00 84.81 206 ASN A CA 1
ATOM 1662 C C . ASN A 1 206 ? -10.082 12.650 -11.166 1.00 84.81 206 ASN A C 1
ATOM 1664 O O . ASN A 1 206 ? -9.640 13.773 -10.957 1.00 84.81 206 ASN A O 1
ATOM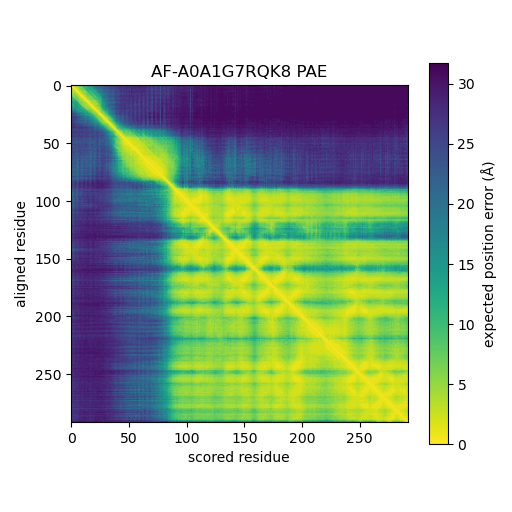 1668 N N . LEU A 1 207 ? -11.366 12.340 -10.950 1.00 86.69 207 LEU A N 1
ATOM 1669 C CA . LEU A 1 207 ? -12.323 13.312 -10.413 1.00 86.69 207 LEU A CA 1
ATOM 1670 C C . LEU A 1 207 ? -12.001 13.659 -8.955 1.00 86.69 207 LEU A C 1
ATOM 1672 O O . LEU A 1 207 ? -12.094 14.824 -8.562 1.00 86.69 207 LEU A O 1
ATOM 1676 N N . THR A 1 208 ? -11.569 12.665 -8.170 1.00 86.81 208 THR A N 1
ATOM 1677 C CA . THR A 1 208 ? -11.069 12.875 -6.806 1.00 86.81 208 THR A CA 1
ATOM 1678 C C . THR A 1 208 ? -9.881 13.829 -6.809 1.00 86.81 208 THR A C 1
ATOM 1680 O O . THR A 1 208 ? -9.891 14.838 -6.102 1.00 86.81 208 THR A O 1
ATOM 1683 N N . MET A 1 209 ? -8.888 13.547 -7.652 1.00 85.44 209 MET A N 1
ATOM 1684 C CA . MET A 1 209 ? -7.657 14.334 -7.727 1.00 85.44 209 MET A CA 1
ATOM 1685 C C . MET A 1 209 ? -7.898 15.754 -8.246 1.00 85.44 209 MET A C 1
ATOM 1687 O O . MET A 1 209 ? -7.433 16.705 -7.626 1.00 85.44 209 MET A O 1
ATOM 1691 N N . GLU A 1 210 ? -8.699 15.928 -9.301 1.00 88.69 210 GLU A N 1
ATOM 1692 C CA . GLU A 1 210 ? -9.051 17.252 -9.835 1.00 88.69 210 GLU A CA 1
ATOM 1693 C C . GLU A 1 210 ? -9.740 18.129 -8.771 1.00 88.69 210 GLU A C 1
ATOM 1695 O O . GLU A 1 210 ? -9.467 19.331 -8.677 1.00 88.69 210 GLU A O 1
ATOM 1700 N N . LYS A 1 211 ? -10.587 17.538 -7.914 1.00 89.56 211 LYS A N 1
ATOM 1701 C CA . LYS A 1 211 ? -11.242 18.267 -6.817 1.00 89.56 211 LYS A CA 1
ATOM 1702 C C . LYS A 1 211 ? -10.247 18.680 -5.731 1.00 89.56 211 LYS A C 1
ATOM 1704 O O . LYS A 1 211 ? -10.284 19.828 -5.288 1.00 89.56 211 LYS A O 1
ATOM 1709 N N . ILE A 1 212 ? -9.335 17.787 -5.341 1.00 88.62 212 ILE A N 1
ATOM 1710 C CA . ILE A 1 212 ? -8.269 18.108 -4.380 1.00 88.62 212 ILE A CA 1
ATOM 1711 C C . ILE A 1 212 ? -7.355 19.210 -4.926 1.00 88.62 212 ILE A C 1
ATOM 1713 O O . ILE A 1 212 ? -7.056 20.173 -4.218 1.00 88.62 212 ILE A O 1
ATOM 1717 N N . ASP A 1 213 ? -6.919 19.090 -6.177 1.00 89.06 213 ASP A N 1
ATOM 1718 C CA . ASP A 1 213 ? -6.017 20.052 -6.806 1.00 89.06 213 ASP A CA 1
ATOM 1719 C C . ASP A 1 213 ? -6.678 21.425 -6.938 1.00 89.06 213 ASP A C 1
ATOM 1721 O O . ASP A 1 213 ? -6.042 22.450 -6.686 1.00 89.06 213 ASP A O 1
ATOM 1725 N N . SER A 1 214 ? -7.979 21.459 -7.241 1.00 91.00 214 SER A N 1
ATOM 1726 C CA . SER A 1 214 ? -8.769 22.691 -7.224 1.00 91.00 214 SER A CA 1
ATOM 1727 C C . SER A 1 214 ? -8.792 23.343 -5.837 1.00 91.00 214 SER A C 1
ATOM 1729 O O . SER A 1 214 ? -8.548 24.546 -5.730 1.00 91.00 214 SER A O 1
ATOM 1731 N N . ILE A 1 215 ? -9.011 22.570 -4.765 1.00 91.12 215 ILE A N 1
ATOM 1732 C CA . ILE A 1 215 ? -8.977 23.088 -3.385 1.00 91.12 215 ILE A CA 1
ATOM 1733 C C . ILE A 1 215 ? -7.594 23.667 -3.073 1.00 91.12 215 ILE A C 1
ATOM 1735 O O . ILE A 1 215 ? -7.490 24.824 -2.668 1.00 91.12 215 ILE A O 1
ATOM 1739 N N . ARG A 1 216 ? -6.525 22.904 -3.327 1.00 89.50 216 ARG A N 1
ATOM 1740 C CA . ARG A 1 216 ? -5.138 23.317 -3.048 1.00 89.50 216 ARG A CA 1
ATOM 1741 C C . ARG A 1 216 ? -4.714 24.554 -3.837 1.00 89.50 216 ARG A C 1
ATOM 1743 O O . ARG A 1 216 ? -3.922 25.353 -3.345 1.00 89.50 216 ARG A O 1
ATOM 1750 N N . LYS A 1 217 ? -5.222 24.714 -5.061 1.00 91.94 217 LYS A N 1
ATOM 1751 C CA . LYS A 1 217 ? -4.909 25.853 -5.930 1.00 91.94 217 LYS A CA 1
ATOM 1752 C C . LYS A 1 217 ? -5.676 27.118 -5.543 1.00 91.94 217 LYS A C 1
ATOM 1754 O O . LYS A 1 217 ? -5.113 28.209 -5.614 1.00 91.94 217 LYS A O 1
ATOM 1759 N N . ASN A 1 218 ? -6.951 26.983 -5.182 1.00 93.62 218 ASN A N 1
ATOM 1760 C CA . ASN A 1 218 ? -7.858 28.123 -5.033 1.00 93.62 218 ASN A CA 1
ATOM 1761 C C . ASN A 1 218 ? -8.012 28.598 -3.583 1.00 93.62 218 ASN A C 1
ATOM 1763 O O . ASN A 1 218 ? -8.292 29.773 -3.350 1.00 93.62 218 ASN A O 1
ATOM 1767 N N . VAL A 1 219 ? -7.808 27.718 -2.604 1.00 92.81 219 VAL A N 1
ATOM 1768 C CA . VAL A 1 219 ? -7.896 28.047 -1.179 1.00 92.81 219 VAL A CA 1
ATOM 1769 C C . VAL A 1 219 ? -6.479 28.190 -0.649 1.00 92.81 219 VAL A C 1
ATOM 1771 O O . VAL A 1 219 ? -5.716 27.240 -0.702 1.00 92.81 219 VAL A O 1
ATOM 1774 N N . LYS A 1 220 ? -6.087 29.369 -0.157 1.00 92.50 220 LYS A N 1
ATOM 1775 C CA . LYS A 1 220 ? -4.726 29.583 0.379 1.00 92.50 220 LYS A CA 1
ATOM 1776 C C . LYS A 1 220 ? -4.597 29.217 1.853 1.00 92.50 220 LYS A C 1
ATOM 1778 O O . LYS A 1 220 ? -3.504 28.888 2.303 1.00 92.50 220 LYS A O 1
ATOM 1783 N N . ASP A 1 221 ? -5.698 29.308 2.591 1.00 95.12 221 ASP A N 1
ATOM 1784 C CA . ASP A 1 221 ? -5.719 28.985 4.008 1.00 95.12 221 ASP A CA 1
ATOM 1785 C C . ASP A 1 221 ? -5.727 27.466 4.222 1.00 95.12 221 ASP A C 1
ATOM 1787 O O . ASP A 1 221 ? -6.622 26.761 3.757 1.00 95.12 221 ASP A O 1
ATOM 1791 N N . VAL A 1 222 ? -4.720 26.958 4.933 1.00 92.25 222 VAL A N 1
ATOM 1792 C CA . VAL A 1 222 ? -4.524 25.515 5.149 1.00 92.25 222 VAL A CA 1
ATOM 1793 C C . VAL A 1 222 ? -5.641 24.925 6.009 1.00 92.25 222 VAL A C 1
ATOM 1795 O O . VAL A 1 222 ? -6.046 23.782 5.804 1.00 92.25 222 VAL A O 1
ATOM 1798 N N . GLN A 1 223 ? -6.167 25.691 6.963 1.00 93.88 223 GLN A N 1
ATOM 1799 C CA . GLN A 1 223 ? -7.211 25.208 7.859 1.00 93.88 223 GLN A CA 1
ATOM 1800 C C . GLN A 1 223 ? -8.532 25.030 7.102 1.00 93.88 223 GLN A C 1
ATOM 1802 O O . GLN A 1 223 ? -9.187 23.993 7.221 1.00 93.88 223 GLN A O 1
ATOM 1807 N N . GLN A 1 224 ? -8.863 25.987 6.237 1.00 93.50 224 GLN A N 1
ATOM 1808 C CA . GLN A 1 224 ? -9.994 25.912 5.325 1.00 93.50 224 GLN A CA 1
ATOM 1809 C C . GLN A 1 224 ? -9.826 24.798 4.282 1.00 93.50 224 GLN A C 1
ATOM 1811 O O . GLN A 1 224 ? -10.784 24.067 4.032 1.00 93.50 224 GLN A O 1
ATOM 1816 N N . GLN A 1 225 ? -8.625 24.611 3.717 1.00 92.06 225 GLN A N 1
ATOM 1817 C CA . GLN A 1 225 ? -8.341 23.465 2.840 1.00 92.06 225 GLN A CA 1
ATOM 1818 C C . GLN A 1 225 ? -8.641 22.139 3.550 1.00 92.06 225 GLN A C 1
ATOM 1820 O O . GLN A 1 225 ? -9.364 21.303 3.011 1.00 92.06 225 GLN A O 1
ATOM 1825 N N . ASN A 1 226 ? -8.119 21.961 4.766 1.00 92.69 226 ASN A N 1
ATOM 1826 C CA . ASN A 1 226 ? -8.314 20.741 5.545 1.00 92.69 226 ASN A CA 1
ATOM 1827 C C . ASN A 1 226 ? -9.792 20.504 5.863 1.00 92.69 226 ASN A C 1
ATOM 1829 O O . ASN A 1 226 ? -10.264 19.381 5.730 1.00 92.69 226 ASN A O 1
ATOM 1833 N N . SER A 1 227 ? -10.537 21.556 6.213 1.00 94.50 227 SER A N 1
ATOM 1834 C CA . SER A 1 227 ? -11.980 21.455 6.447 1.00 94.50 227 SER A CA 1
ATOM 1835 C C . SER A 1 227 ? -12.739 21.001 5.197 1.00 94.50 227 SER A C 1
ATOM 1837 O O . SER A 1 227 ? -13.628 20.162 5.302 1.00 94.50 227 SER A O 1
ATOM 1839 N N . MET A 1 228 ? -12.394 21.525 4.016 1.00 93.75 228 MET A N 1
ATOM 1840 C CA . MET A 1 228 ? -13.024 21.105 2.759 1.00 93.75 228 MET A CA 1
ATOM 1841 C C . MET A 1 228 ? -12.670 19.660 2.397 1.00 93.75 228 MET A C 1
ATOM 1843 O O . MET A 1 228 ? -13.528 18.916 1.931 1.00 93.75 228 MET A O 1
ATOM 1847 N N . ILE A 1 229 ? -11.421 19.244 2.619 1.00 91.62 229 ILE A N 1
ATOM 1848 C CA . ILE A 1 229 ? -10.987 17.861 2.383 1.00 91.62 229 ILE A CA 1
ATOM 1849 C C . ILE A 1 229 ? -11.695 16.896 3.343 1.00 91.62 229 ILE A C 1
ATOM 1851 O O . ILE A 1 229 ? -12.116 15.822 2.914 1.00 91.62 229 ILE A O 1
ATOM 1855 N N . GLU A 1 230 ? -11.873 17.272 4.610 1.00 91.25 230 GLU A N 1
ATOM 1856 C CA . GLU A 1 230 ? -12.605 16.443 5.572 1.00 91.25 230 GLU A CA 1
ATOM 1857 C C . GLU A 1 230 ? -14.082 16.312 5.180 1.00 91.25 230 GLU A C 1
ATOM 1859 O O . GLU A 1 230 ? -14.617 15.209 5.207 1.00 91.25 230 GLU A O 1
ATOM 1864 N N . GLN A 1 231 ? -14.711 17.385 4.688 1.00 92.88 231 GLN A N 1
ATOM 1865 C CA . GLN A 1 231 ? -16.073 17.305 4.155 1.00 92.88 231 GLN A CA 1
ATOM 1866 C C . GLN A 1 231 ? -16.173 16.309 2.985 1.00 92.88 231 GLN A C 1
ATOM 1868 O O . GLN A 1 231 ? -17.085 15.488 2.947 1.00 92.88 231 GLN A O 1
ATOM 1873 N N . LEU A 1 232 ? -15.208 16.309 2.055 1.00 92.38 232 LEU A N 1
ATOM 1874 C CA . LEU A 1 232 ? -15.172 15.317 0.971 1.00 92.38 232 LEU A CA 1
ATOM 1875 C C . LEU A 1 232 ? -15.047 13.885 1.498 1.00 92.38 232 LEU A C 1
ATOM 1877 O O . LEU A 1 232 ? -15.625 12.956 0.938 1.00 92.38 232 LEU A O 1
ATOM 1881 N N . LYS A 1 233 ? -14.287 13.690 2.572 1.00 89.44 233 LYS A N 1
ATOM 1882 C CA . LYS A 1 233 ? -14.149 12.385 3.214 1.00 89.44 233 LYS A CA 1
ATOM 1883 C C . LYS A 1 233 ? -15.453 11.929 3.863 1.00 89.44 233 LYS A C 1
ATOM 1885 O O . LYS A 1 233 ? -15.817 10.767 3.700 1.00 89.44 233 LYS A O 1
ATOM 1890 N N . GLU A 1 234 ? -16.179 12.824 4.527 1.00 88.25 234 GLU A N 1
ATOM 1891 C CA . GLU A 1 234 ? -17.513 12.532 5.067 1.00 88.25 234 GLU A CA 1
ATOM 1892 C C . GLU A 1 234 ? -18.520 12.191 3.958 1.00 88.25 234 GLU A C 1
ATOM 1894 O O . GLU A 1 234 ? -19.280 11.233 4.091 1.00 88.25 234 GLU A O 1
ATOM 1899 N N . GLU A 1 235 ? -18.450 12.893 2.822 1.00 89.50 235 GLU A N 1
ATOM 1900 C CA . GLU A 1 235 ? -19.223 12.615 1.602 1.00 89.50 235 GLU A CA 1
ATOM 1901 C C . GLU A 1 235 ? -18.802 11.310 0.886 1.00 89.50 235 GLU A C 1
ATOM 1903 O O . GLU A 1 235 ? -19.406 10.933 -0.119 1.00 89.50 235 GLU A O 1
ATOM 1908 N N . GLY A 1 236 ? -17.774 10.606 1.379 1.00 89.44 236 GLY A N 1
ATOM 1909 C CA . GLY A 1 236 ? -17.316 9.321 0.840 1.00 89.44 236 GLY A CA 1
ATOM 1910 C C . GLY A 1 236 ? -16.453 9.434 -0.412 1.00 89.44 236 GLY A C 1
ATOM 1911 O O . GLY A 1 236 ? -16.232 8.447 -1.114 1.00 89.44 236 GLY A O 1
A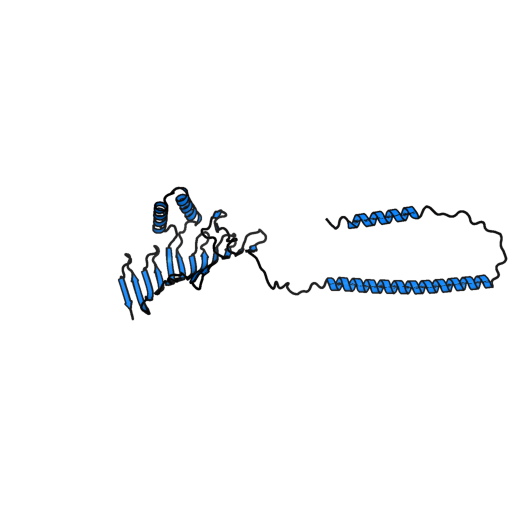TOM 1912 N N . PHE A 1 237 ? -15.919 10.622 -0.697 1.00 90.50 237 PHE A N 1
ATOM 1913 C CA . PHE A 1 237 ? -15.224 10.916 -1.950 1.00 90.50 237 PHE A CA 1
ATOM 1914 C C . PHE A 1 237 ? -13.892 10.157 -2.126 1.00 90.50 237 PHE A C 1
ATOM 1916 O O . PHE A 1 237 ? -13.380 10.036 -3.239 1.00 90.50 237 PHE A O 1
ATOM 1923 N N . PHE A 1 238 ? -13.339 9.635 -1.027 1.00 89.81 238 PHE A N 1
ATOM 1924 C CA . PHE A 1 238 ? -12.123 8.810 -0.986 1.00 89.81 238 PHE A CA 1
ATOM 1925 C C . PHE A 1 238 ? -12.409 7.316 -0.780 1.00 89.81 238 PHE A C 1
ATOM 1927 O O . PHE A 1 238 ? -11.487 6.496 -0.831 1.00 89.81 238 PHE A O 1
ATOM 1934 N N . GLY A 1 239 ? -13.673 6.961 -0.540 1.00 92.69 239 GLY A N 1
ATOM 1935 C CA . GLY A 1 239 ? -14.055 5.650 -0.036 1.00 92.69 239 GLY A CA 1
ATOM 1936 C C . GLY A 1 239 ? -13.833 5.500 1.470 1.00 92.69 239 GLY A C 1
ATOM 1937 O O . GLY A 1 239 ? -13.567 6.469 2.185 1.00 92.69 239 GLY A O 1
ATOM 1938 N N . TYR A 1 240 ? -13.943 4.266 1.957 1.00 94.38 240 TYR A N 1
ATOM 1939 C CA . TYR A 1 240 ? -13.894 3.950 3.383 1.00 94.38 240 TYR A CA 1
ATOM 1940 C C . TYR A 1 240 ? -13.070 2.694 3.647 1.00 94.38 240 TYR A C 1
ATOM 1942 O O . TYR A 1 240 ? -13.086 1.744 2.872 1.00 94.38 240 TYR A O 1
ATOM 1950 N N . THR A 1 241 ? -12.393 2.623 4.793 1.00 95.50 241 THR A N 1
ATOM 1951 C CA . THR A 1 241 ? -11.855 1.341 5.262 1.00 95.50 241 THR A CA 1
ATOM 1952 C C . THR A 1 241 ? -13.015 0.418 5.625 1.00 95.50 241 THR A C 1
ATOM 1954 O O . THR A 1 241 ? -13.870 0.770 6.437 1.00 95.50 241 THR A O 1
ATOM 1957 N N . ARG A 1 242 ? -13.031 -0.782 5.051 1.00 96.81 242 ARG A N 1
ATOM 1958 C CA . ARG A 1 242 ? -14.056 -1.802 5.276 1.00 96.81 242 ARG A CA 1
ATOM 1959 C C . ARG A 1 242 ? -13.643 -2.773 6.379 1.00 96.81 242 ARG A C 1
ATOM 1961 O O . ARG A 1 242 ? -14.438 -3.093 7.265 1.00 96.81 242 ARG A O 1
ATOM 1968 N N . MET A 1 243 ? -12.368 -3.159 6.374 1.00 98.00 243 MET A N 1
ATOM 1969 C CA . MET A 1 243 ? -11.769 -4.047 7.366 1.00 98.00 243 MET A CA 1
ATOM 1970 C C . MET A 1 243 ? -10.309 -3.671 7.618 1.00 98.00 243 MET A C 1
ATOM 1972 O O . MET A 1 243 ? -9.595 -3.290 6.695 1.00 98.00 243 MET A O 1
ATOM 1976 N N . PHE A 1 244 ? -9.862 -3.832 8.859 1.00 98.12 244 PHE A N 1
ATOM 1977 C CA . PHE A 1 244 ? -8.449 -3.925 9.210 1.00 98.12 244 PHE A CA 1
ATOM 1978 C C . PHE A 1 244 ? -8.225 -5.198 10.029 1.00 98.12 244 PHE A C 1
ATOM 1980 O O . PHE A 1 244 ? -8.977 -5.457 10.965 1.00 98.12 244 PHE A O 1
ATOM 1987 N N . ALA A 1 245 ? -7.216 -5.989 9.683 1.00 98.38 245 ALA A N 1
ATOM 1988 C CA . ALA A 1 245 ? -6.800 -7.175 10.418 1.00 98.38 245 ALA A CA 1
ATOM 1989 C C . ALA A 1 245 ? -5.308 -7.065 10.735 1.00 98.38 245 ALA A C 1
ATOM 1991 O O . ALA A 1 245 ? -4.463 -7.130 9.841 1.00 98.38 245 ALA A O 1
ATOM 1992 N N . GLY A 1 246 ? -4.974 -6.877 12.007 1.00 97.75 246 GLY A N 1
ATOM 1993 C CA . GLY A 1 246 ? -3.601 -6.635 12.420 1.00 97.75 246 GLY A CA 1
ATOM 1994 C C . GLY A 1 246 ? -3.494 -5.996 13.793 1.00 97.75 246 GLY A C 1
ATOM 1995 O O . GLY A 1 246 ? -4.402 -6.084 14.616 1.00 97.75 246 GLY A O 1
ATOM 1996 N N . GLN A 1 247 ? -2.359 -5.354 14.037 1.00 95.81 247 GLN A N 1
ATOM 1997 C CA . GLN A 1 247 ? -2.073 -4.640 15.271 1.00 95.81 247 GLN A CA 1
ATOM 1998 C C . GLN A 1 247 ? -2.088 -3.133 15.017 1.00 95.81 247 GLN A C 1
ATOM 2000 O O . GLN A 1 247 ? -1.383 -2.643 14.131 1.00 95.81 247 GLN A O 1
ATOM 2005 N N . GLN A 1 248 ? -2.862 -2.415 15.828 1.00 88.12 248 GLN A N 1
ATOM 2006 C CA . GLN A 1 248 ? -2.894 -0.958 15.890 1.00 88.12 248 GLN A CA 1
ATOM 2007 C C . GLN A 1 248 ? -2.557 -0.528 17.322 1.00 88.12 248 GLN A C 1
ATOM 2009 O O . GLN A 1 248 ? -3.342 -0.733 18.251 1.00 88.12 248 GLN A O 1
ATOM 2014 N N . GLY A 1 249 ? -1.363 0.043 17.514 1.00 87.31 249 GLY A N 1
ATOM 2015 C CA . GLY A 1 249 ? -0.849 0.319 18.855 1.00 87.31 249 GLY A CA 1
ATOM 2016 C C . GLY A 1 249 ? -0.655 -0.984 19.633 1.00 87.31 249 GLY A C 1
ATOM 2017 O O . GLY A 1 249 ? 0.064 -1.876 19.182 1.00 87.31 249 GLY A O 1
ATOM 2018 N N . GLN A 1 250 ? -1.308 -1.115 20.787 1.00 88.88 250 GLN A N 1
ATOM 2019 C CA . GLN A 1 250 ? -1.251 -2.332 21.610 1.00 88.88 250 GLN A CA 1
ATOM 2020 C C . GLN A 1 250 ? -2.391 -3.318 21.315 1.00 88.88 250 GLN A C 1
ATOM 2022 O O . GLN A 1 250 ? -2.340 -4.465 21.749 1.00 88.88 250 GLN A O 1
ATOM 2027 N N . ARG A 1 251 ? -3.410 -2.898 20.557 1.00 93.38 251 ARG A N 1
ATOM 2028 C CA . ARG A 1 251 ? -4.581 -3.723 20.242 1.00 93.38 251 ARG A CA 1
ATOM 2029 C C . ARG A 1 251 ? -4.292 -4.560 19.006 1.00 93.38 251 ARG A C 1
ATOM 2031 O O . ARG A 1 251 ? -3.836 -4.025 17.996 1.00 93.38 251 ARG A O 1
ATOM 2038 N N . THR A 1 252 ? -4.591 -5.852 19.066 1.00 96.81 252 THR A N 1
ATOM 2039 C CA . THR A 1 252 ? -4.408 -6.769 17.932 1.00 96.81 252 THR A CA 1
ATOM 2040 C C . THR A 1 252 ? -5.707 -7.489 17.633 1.00 96.81 252 THR A C 1
ATOM 2042 O O . THR A 1 252 ? -6.308 -8.050 18.540 1.00 96.81 252 THR A O 1
ATOM 2045 N N . GLY A 1 253 ? -6.140 -7.508 16.378 1.00 97.62 253 GLY A N 1
ATOM 2046 C CA . GLY A 1 253 ? -7.332 -8.246 15.983 1.00 97.62 253 GLY A CA 1
ATOM 2047 C C . GLY A 1 253 ? -7.921 -7.786 14.663 1.00 97.62 253 GLY A C 1
ATOM 2048 O O . GLY A 1 253 ? -7.211 -7.287 13.789 1.00 97.62 253 GLY A O 1
ATOM 2049 N N . VAL A 1 254 ? -9.229 -7.981 14.526 1.00 98.31 254 VAL A N 1
ATOM 2050 C CA . VAL A 1 254 ? -10.001 -7.647 13.329 1.00 98.31 254 VAL A CA 1
ATOM 2051 C C . VAL A 1 254 ? -11.019 -6.565 13.664 1.00 98.31 254 VAL A C 1
ATOM 2053 O O . VAL A 1 254 ? -11.783 -6.691 14.618 1.00 98.31 254 VAL A O 1
ATOM 2056 N N . PHE A 1 255 ? -11.031 -5.516 12.851 1.00 97.62 255 PHE A N 1
ATOM 2057 C CA . PHE A 1 255 ? -11.854 -4.324 12.997 1.00 97.62 255 PHE A CA 1
ATOM 2058 C C . PHE A 1 255 ? -12.677 -4.163 11.721 1.00 97.62 255 PHE A C 1
ATOM 2060 O O . PHE A 1 255 ? -12.129 -3.863 10.657 1.00 97.62 255 PHE A O 1
ATOM 2067 N N . VAL A 1 256 ? -13.987 -4.363 11.817 1.00 98.12 256 VAL A N 1
ATOM 2068 C CA . VAL A 1 256 ? -14.917 -4.321 10.684 1.00 98.12 256 VAL A CA 1
ATOM 2069 C C . VAL A 1 256 ? -15.811 -3.097 10.813 1.00 98.12 256 VAL A C 1
ATOM 2071 O O . VAL A 1 256 ? -16.325 -2.786 11.892 1.00 98.12 256 VAL A O 1
ATOM 2074 N N . ARG A 1 257 ? -15.992 -2.385 9.703 1.00 97.75 257 ARG A N 1
ATOM 2075 C CA . ARG A 1 257 ? -16.804 -1.163 9.636 1.00 97.75 257 ARG A CA 1
ATOM 2076 C C . ARG A 1 257 ? -18.148 -1.416 8.939 1.00 97.75 257 ARG A C 1
ATOM 2078 O O . ARG A 1 257 ? -18.391 -2.534 8.485 1.00 97.75 257 ARG A O 1
ATOM 2085 N N . ASP A 1 258 ? -18.982 -0.404 8.749 1.00 95.19 258 ASP A N 1
ATOM 2086 C CA . ASP A 1 258 ? -20.080 -0.357 7.772 1.00 95.19 258 ASP A CA 1
ATOM 2087 C C . ASP A 1 258 ? -19.650 0.320 6.449 1.00 95.19 258 ASP A C 1
ATOM 2089 O O . ASP A 1 258 ? -18.507 0.763 6.296 1.00 95.19 258 ASP A O 1
ATOM 2093 N N . ASP A 1 259 ? -20.545 0.347 5.466 1.00 90.94 259 ASP A N 1
ATOM 2094 C CA . ASP A 1 259 ? -20.342 0.952 4.140 1.00 90.94 259 ASP A CA 1
ATOM 2095 C C . ASP A 1 259 ? -20.076 2.469 4.179 1.00 90.94 259 ASP A C 1
ATOM 2097 O O . ASP A 1 259 ? -19.735 3.055 3.158 1.00 90.94 259 ASP A O 1
ATOM 2101 N N . LYS A 1 260 ? -20.166 3.087 5.363 1.00 90.19 260 LYS A N 1
ATOM 2102 C CA . LYS A 1 260 ? -19.846 4.491 5.652 1.00 90.19 260 LYS A CA 1
ATOM 2103 C C . LYS A 1 260 ? -18.606 4.636 6.541 1.00 90.19 260 LYS A C 1
ATOM 2105 O O . LYS A 1 260 ? -18.354 5.701 7.101 1.00 90.19 260 LYS A O 1
ATOM 2110 N N . GLY A 1 261 ? -17.843 3.557 6.727 1.00 92.44 261 GLY A N 1
ATOM 2111 C CA . GLY A 1 261 ? -16.606 3.546 7.505 1.00 92.44 261 GLY A CA 1
ATOM 2112 C C . GLY A 1 261 ? -16.785 3.576 9.028 1.00 92.44 261 GLY A C 1
ATOM 2113 O O . GLY A 1 261 ? -15.787 3.670 9.747 1.00 92.44 261 GLY A O 1
ATOM 2114 N N . LYS A 1 262 ? -18.007 3.457 9.559 1.00 94.44 262 LYS A N 1
ATOM 2115 C CA . LYS A 1 262 ? -18.246 3.405 11.010 1.00 94.44 262 LYS A CA 1
ATOM 2116 C C . LYS A 1 262 ? -17.957 2.014 11.549 1.00 94.44 262 LYS A C 1
ATOM 2118 O O . LYS A 1 262 ? -18.397 1.032 10.969 1.00 94.44 262 LYS A O 1
ATOM 2123 N N . ILE A 1 263 ? -17.248 1.898 12.668 1.00 96.00 263 ILE A N 1
ATOM 2124 C CA . ILE A 1 263 ? -16.945 0.592 13.277 1.00 96.00 263 ILE A CA 1
ATOM 2125 C C . ILE A 1 263 ? -18.251 -0.111 13.692 1.00 96.00 263 ILE A C 1
ATOM 2127 O O . ILE A 1 263 ? -19.181 0.526 14.191 1.00 96.00 263 ILE A O 1
ATOM 2131 N N . ARG A 1 264 ? -18.330 -1.422 13.429 1.00 97.88 264 ARG A N 1
ATOM 2132 C CA . ARG A 1 264 ? -19.484 -2.285 13.747 1.00 97.88 264 ARG A CA 1
ATOM 2133 C C . ARG A 1 264 ? -19.112 -3.520 14.547 1.00 97.88 264 ARG A C 1
ATOM 2135 O O . ARG A 1 264 ? -19.909 -3.973 15.365 1.00 97.88 264 ARG A O 1
ATOM 2142 N N . LEU A 1 265 ? -17.911 -4.042 14.331 1.00 98.12 265 LEU A N 1
ATOM 2143 C CA . LEU A 1 265 ? -17.420 -5.225 15.017 1.00 98.12 265 LEU A CA 1
ATOM 2144 C C . LEU A 1 265 ? -15.924 -5.091 15.269 1.00 98.12 265 LEU A C 1
ATOM 2146 O O . LEU A 1 265 ? -15.160 -4.765 14.360 1.00 98.12 265 LEU A O 1
ATOM 2150 N N . GLU A 1 266 ? -15.513 -5.417 16.485 1.00 97.69 266 GLU A N 1
ATOM 2151 C CA . GLU A 1 266 ? -14.114 -5.634 16.825 1.00 97.69 266 GLU A CA 1
ATOM 2152 C C . GLU A 1 266 ? -13.974 -6.998 17.498 1.00 97.69 266 GLU A C 1
ATOM 2154 O O . GLU A 1 266 ? -14.708 -7.313 18.430 1.00 97.69 266 GLU A O 1
ATOM 2159 N N . MET A 1 267 ? -13.036 -7.809 17.019 1.00 98.00 267 MET A N 1
ATOM 2160 C CA . MET A 1 267 ? -12.630 -9.069 17.639 1.00 98.00 267 MET A CA 1
ATOM 2161 C C . MET A 1 267 ? -11.135 -8.973 17.903 1.00 98.00 267 MET A C 1
ATOM 2163 O O . MET A 1 267 ? -10.338 -9.033 16.963 1.00 98.00 267 MET A O 1
ATOM 2167 N N . ILE A 1 268 ? -10.764 -8.735 19.158 1.00 97.50 268 ILE A N 1
ATOM 2168 C CA . ILE A 1 268 ? -9.436 -8.234 19.508 1.00 97.50 268 ILE A CA 1
ATOM 2169 C C . ILE A 1 268 ? -8.869 -8.863 20.780 1.00 97.50 268 ILE A C 1
ATOM 2171 O O . ILE A 1 268 ? -9.591 -9.363 21.636 1.00 97.50 268 ILE A O 1
ATOM 2175 N N . VAL A 1 269 ? -7.553 -8.749 20.918 1.00 97.44 269 VAL A N 1
ATOM 2176 C CA . VAL A 1 269 ? -6.834 -8.739 22.190 1.00 97.44 269 VAL A CA 1
ATOM 2177 C C . VAL A 1 269 ? -6.561 -7.275 22.541 1.00 97.44 269 VAL A C 1
ATOM 2179 O O . VAL A 1 269 ? -5.994 -6.531 21.730 1.00 97.44 269 VAL A O 1
ATOM 2182 N N . ASN A 1 270 ? -7.036 -6.844 23.709 1.00 94.88 270 ASN A N 1
ATOM 2183 C CA . ASN A 1 270 ? -6.965 -5.456 24.163 1.00 94.88 270 ASN A CA 1
ATOM 2184 C C . ASN A 1 270 ? -5.569 -5.098 24.724 1.00 94.88 270 ASN A C 1
ATOM 2186 O O . ASN A 1 270 ? -4.656 -5.919 24.773 1.00 94.88 270 ASN A O 1
ATOM 2190 N N . GLU A 1 271 ? -5.398 -3.856 25.181 1.00 93.19 271 GLU A N 1
ATOM 2191 C CA . GLU A 1 271 ? -4.121 -3.354 25.720 1.00 93.19 271 GLU A CA 1
ATOM 2192 C C . GLU A 1 271 ? -3.702 -4.012 27.046 1.00 93.19 271 GLU A C 1
ATOM 2194 O O . GLU A 1 271 ? -2.534 -3.966 27.420 1.00 93.19 271 GLU A O 1
ATOM 2199 N N . LYS A 1 272 ? -4.650 -4.638 27.751 1.00 95.06 272 LYS A N 1
ATOM 2200 C CA . LYS A 1 272 ? -4.417 -5.434 28.964 1.00 95.06 272 LYS A CA 1
ATOM 2201 C C . LYS A 1 272 ? -4.143 -6.906 28.649 1.00 95.06 272 LYS A C 1
ATOM 2203 O O . LYS A 1 272 ? -4.006 -7.705 29.569 1.00 95.06 272 LYS A O 1
ATOM 2208 N N . ASN A 1 273 ? -4.033 -7.250 27.364 1.00 95.19 273 ASN A N 1
ATOM 2209 C CA . ASN A 1 273 ? -3.846 -8.607 26.867 1.00 95.19 273 ASN A CA 1
ATOM 2210 C C . ASN A 1 273 ? -5.043 -9.542 27.140 1.00 95.19 273 ASN A C 1
ATOM 2212 O O . ASN A 1 273 ? -4.876 -10.754 27.270 1.00 95.19 273 ASN A O 1
ATOM 2216 N N . GLU A 1 274 ? -6.252 -8.985 27.218 1.00 96.88 274 GLU A N 1
ATOM 2217 C CA . GLU A 1 274 ? -7.498 -9.729 27.423 1.00 96.88 274 GLU A CA 1
ATOM 2218 C C . GLU A 1 274 ? -8.265 -9.852 26.090 1.00 96.88 274 GLU A C 1
ATOM 2220 O O . GLU A 1 274 ? -8.316 -8.882 25.321 1.00 96.88 274 GLU A O 1
ATOM 2225 N N . PRO A 1 275 ? -8.866 -11.016 25.783 1.00 97.44 275 PRO A N 1
ATOM 2226 C CA . PRO A 1 275 ? -9.675 -11.193 24.581 1.00 97.44 275 PRO A CA 1
ATOM 2227 C C . PRO A 1 275 ? -11.060 -10.546 24.736 1.00 97.44 275 PRO A C 1
ATOM 2229 O O . PRO A 1 275 ? -11.755 -10.759 25.732 1.00 97.44 275 PRO A O 1
ATOM 2232 N N . GLU A 1 276 ? -11.494 -9.798 23.720 1.00 97.56 276 GLU A N 1
ATOM 2233 C CA . GLU A 1 276 ? -12.805 -9.144 23.686 1.00 97.56 276 GLU A CA 1
ATOM 2234 C C . GLU A 1 276 ? -13.451 -9.203 22.293 1.00 97.56 276 GLU A C 1
ATOM 2236 O O . GLU A 1 276 ? -12.776 -9.098 21.265 1.00 97.56 276 GLU A O 1
ATOM 2241 N N . ILE A 1 277 ? -14.785 -9.303 22.265 1.00 98.12 277 ILE A N 1
ATOM 2242 C CA . ILE A 1 277 ? -15.602 -9.067 21.067 1.00 98.12 277 ILE A CA 1
ATOM 2243 C C . ILE A 1 277 ? -16.586 -7.933 21.356 1.00 98.12 277 ILE A C 1
ATOM 2245 O O . ILE A 1 277 ? -17.397 -8.027 22.281 1.00 98.12 277 ILE A O 1
ATOM 2249 N N . LEU A 1 278 ? -16.522 -6.868 20.560 1.00 97.94 278 LEU A N 1
ATOM 2250 C CA . LEU A 1 278 ? -17.321 -5.654 20.706 1.00 97.94 278 LEU A CA 1
ATOM 2251 C C . LEU A 1 278 ? -18.231 -5.489 19.489 1.00 97.94 278 LEU A C 1
ATOM 2253 O O . LEU A 1 278 ? -17.760 -5.464 18.353 1.00 97.94 278 LEU A O 1
ATOM 2257 N N . PHE A 1 279 ? -19.530 -5.354 19.733 1.00 98.31 279 PHE A N 1
ATOM 2258 C CA . PHE A 1 279 ? -20.540 -5.026 18.731 1.00 98.31 279 PHE A CA 1
ATOM 2259 C C . PHE A 1 279 ? -20.989 -3.587 18.944 1.00 98.31 279 PHE A C 1
ATOM 2261 O O . PHE A 1 279 ? -21.334 -3.214 20.067 1.00 98.31 279 PHE A O 1
ATOM 2268 N N . TYR A 1 280 ? -21.022 -2.807 17.869 1.00 98.19 280 TYR A N 1
ATOM 2269 C CA . TYR A 1 280 ? -21.400 -1.398 17.902 1.00 98.19 280 TYR A CA 1
ATOM 2270 C C . TYR A 1 280 ? -22.744 -1.178 17.214 1.00 98.19 280 TYR A C 1
ATOM 2272 O O . TYR A 1 280 ? -23.052 -1.836 16.217 1.00 98.19 280 TYR A O 1
ATOM 2280 N N . ASP A 1 281 ? -23.530 -0.243 17.736 1.00 96.38 281 ASP A N 1
ATOM 2281 C CA . ASP A 1 281 ? -24.784 0.184 17.123 1.00 96.38 281 ASP A CA 1
ATOM 2282 C C . ASP A 1 281 ? -24.572 1.209 15.988 1.00 96.38 281 ASP A C 1
ATOM 2284 O O . ASP A 1 281 ? -23.450 1.537 15.588 1.00 96.38 281 ASP A O 1
ATOM 2288 N N . GLU A 1 282 ? -25.671 1.739 15.448 1.00 94.12 282 GLU A N 1
ATOM 2289 C CA . GLU A 1 282 ? -25.650 2.732 14.366 1.00 94.12 282 GLU A CA 1
ATOM 2290 C C . GLU A 1 282 ? -25.035 4.086 14.764 1.00 94.12 282 GLU A C 1
ATOM 2292 O O . GLU A 1 282 ? -24.528 4.825 13.904 1.00 94.12 282 GLU A O 1
ATOM 2297 N N . LYS A 1 283 ? -25.056 4.409 16.063 1.00 93.56 283 LYS A N 1
ATOM 2298 C CA . LYS A 1 283 ? -24.463 5.623 16.637 1.00 93.56 283 LYS A CA 1
ATOM 2299 C C . LYS A 1 283 ? -22.969 5.453 16.912 1.00 93.56 283 LYS A C 1
ATOM 2301 O O . LYS A 1 283 ? -22.275 6.453 17.068 1.00 93.56 283 LYS A O 1
ATOM 2306 N N . GLY A 1 284 ? -22.465 4.218 16.880 1.00 93.06 284 GLY A N 1
ATOM 2307 C CA . GLY A 1 284 ? -21.079 3.891 17.209 1.00 93.06 284 GLY A CA 1
ATOM 2308 C C . GLY A 1 284 ? -20.866 3.655 18.704 1.00 93.06 284 GLY A C 1
ATOM 2309 O O . GLY A 1 284 ? -19.727 3.685 19.164 1.00 93.06 284 GLY A O 1
ATOM 2310 N N . GLU A 1 285 ? -21.937 3.417 19.459 1.00 96.19 285 GLU A N 1
ATOM 2311 C CA . GLU A 1 285 ? -21.874 3.037 20.867 1.00 96.19 285 GLU A CA 1
ATOM 2312 C C . GLU A 1 285 ? -21.790 1.510 20.993 1.00 96.19 285 GLU A C 1
ATOM 2314 O O . GLU A 1 285 ? -22.299 0.769 20.149 1.00 96.19 285 GLU A O 1
ATOM 2319 N N . VAL A 1 286 ? -21.126 1.013 22.041 1.00 97.56 286 VAL A N 1
ATOM 2320 C CA . VAL A 1 286 ? -21.005 -0.434 22.275 1.00 97.56 286 VAL A CA 1
ATOM 2321 C C . VAL A 1 286 ? -22.372 -0.989 22.670 1.00 97.56 286 VAL A C 1
ATOM 2323 O O . VAL A 1 286 ? -22.847 -0.773 23.781 1.00 97.56 286 VAL A O 1
ATOM 2326 N N . HIS A 1 287 ? -22.982 -1.751 21.767 1.00 97.25 287 HIS A N 1
ATOM 2327 C CA . HIS A 1 287 ? -24.249 -2.438 21.993 1.00 97.25 287 HIS A CA 1
ATOM 2328 C C . HIS A 1 287 ? -24.065 -3.723 22.807 1.00 97.25 287 HIS A C 1
ATOM 2330 O O . HIS A 1 287 ? -24.888 -4.063 23.656 1.00 97.25 287 HIS A O 1
ATOM 2336 N N . LYS A 1 288 ? -22.980 -4.460 22.543 1.00 97.56 288 LYS A N 1
ATOM 2337 C CA . LYS A 1 288 ? -22.669 -5.712 23.237 1.00 97.56 288 LYS A CA 1
ATOM 2338 C C . LYS A 1 288 ? -21.164 -5.902 23.350 1.00 97.56 288 LYS A C 1
ATOM 2340 O O . LYS A 1 288 ? -20.440 -5.722 22.376 1.00 97.56 288 LYS A O 1
ATOM 2345 N N . LYS A 1 289 ? -20.715 -6.328 24.529 1.00 97.69 289 LYS A N 1
ATOM 2346 C CA . LYS A 1 289 ? -19.329 -6.706 24.814 1.00 97.69 289 LYS A CA 1
ATOM 2347 C C . LYS A 1 289 ? -19.298 -8.136 25.348 1.00 97.69 289 LYS A C 1
ATOM 2349 O O . LYS A 1 289 ? -20.063 -8.469 26.249 1.00 97.69 289 LYS A O 1
ATOM 2354 N N . ILE A 1 290 ? -18.442 -8.971 24.770 1.00 97.56 290 ILE A N 1
ATOM 2355 C CA . ILE A 1 290 ? -18.155 -10.333 25.230 1.00 97.56 290 ILE A CA 1
ATOM 2356 C C . ILE A 1 290 ? -16.696 -10.354 25.679 1.00 97.56 290 ILE A C 1
ATOM 2358 O O . ILE A 1 290 ? -15.818 -9.976 24.905 1.00 97.56 290 ILE A O 1
ATOM 2362 N N . THR A 1 291 ? -16.453 -10.782 26.913 1.00 95.00 291 THR A N 1
ATOM 2363 C CA . THR A 1 291 ? -15.119 -10.962 27.506 1.00 95.00 291 THR A CA 1
ATOM 2364 C C . THR A 1 291 ? -14.968 -12.402 27.988 1.00 95.00 291 THR A C 1
ATOM 2366 O O . THR A 1 291 ? -15.978 -13.065 28.238 1.00 95.00 291 THR A O 1
ATOM 2369 N N . TYR A 1 292 ? -13.725 -12.876 28.094 1.00 81.94 292 TYR A N 1
ATOM 2370 C CA . TYR A 1 292 ? -13.396 -14.133 28.775 1.00 81.94 292 TYR A CA 1
ATOM 2371 C C . TYR A 1 292 ? -13.315 -13.931 30.291 1.00 81.94 292 TYR A C 1
ATOM 2373 O O . TYR A 1 292 ? -12.839 -12.848 30.702 1.00 81.94 292 TYR A O 1
#

pLDDT: mean 83.03, std 18.65, range [32.97, 98.5]

Sequence (292 aa):
MIEMVVFNTLENSFLTYQLLLNQHLPTFINFPPSRHINNQTHSNTMQEIQNELTRLRRQMNYFRLYAIAISVLLFALIGYGFRKSAQDDILKSLRAEKIEIVEPDGTVKLSLFSKRHLPLAVVNDKKLSRQGGDESGLMFYNTEGEECGGLIYSGKGKNGKGENELSMTFDKYKQDQMVQLSYIQRENGNHTKGLSVYERPEFPLNLTMEKIDSIRKNVKDVQQQNSMIEQLKEEGFFGYTRMFAGQQGQRTGVFVRDDKGKIRLEMIVNEKNEPEILFYDEKGEVHKKITY

Nearest PDB structures (foldseek):
  8xwg-assembly1_A  TM=3.460E-01  e=7.474E-04  Borreliella burgdorferi
  3eex-assembly1_B  TM=3.531E-01  e=4.121E-03  Borreliella burgdorferi
  6ehb-assembly1_C  TM=2.582E-01  e=2.767E+00  Vibrio cholerae O395

Radius of gyration: 44.05 Å; Cα contacts (8 Å, |Δi|>4): 415; chains: 1; bounding box: 105×63×115 Å

Foldseek 3Di:
DPVVVVVVVVVVVVVVVVVVPPPDDDDDDDDDDDDDDDPVVVVVVVVVVVVVVVVVVVVVVVVVVVVVVVVVVVVVVVVVVPPPPPPDPPPPDDDDQKDFDADPVRQTAKMFHDLQPPDFAAAPNDGDDDPHRQWTWMWGADPVSGTQWTWIKHKDDDDPAIWIKIKTFGADRQGGGQKIFMWIDDRVQQIWGWIWGWDADPDGVVVVRVVLVCLVVPPPDPVVSVVVVVVCVQVCVRTETQKTAADGRQKHGIWGADRRHATAWTFIQDNVRWTKIFGADPVNHTPDIDTD

Solvent-accessible surface area (backbone atoms only — not comparable to full-atom values): 16567 Å² total; per-residue (Å²): 140,64,78,74,64,63,62,65,60,57,59,60,57,58,59,59,57,67,68,68,75,78,78,81,83,84,78,85,84,84,80,80,82,90,71,91,76,60,74,66,63,56,53,53,53,52,51,51,50,51,51,50,52,50,51,51,51,52,51,50,50,50,53,49,51,50,53,49,53,53,48,53,50,50,52,51,51,53,56,55,68,65,59,68,71,91,57,78,85,75,80,86,77,85,88,70,64,60,49,73,46,61,48,98,90,62,48,46,41,33,38,40,25,32,37,93,51,63,75,69,44,38,52,92,92,40,78,41,88,69,89,84,66,74,33,29,37,38,38,36,30,45,98,87,42,35,58,39,32,30,39,41,35,36,69,54,70,60,95,97,44,46,34,40,38,37,38,38,39,35,30,38,91,64,40,64,64,37,38,35,43,39,39,38,43,38,77,88,65,61,29,36,36,36,40,38,34,39,45,70,58,93,66,55,44,66,60,48,49,54,51,52,52,48,41,67,71,74,41,84,52,66,68,61,39,50,53,54,53,49,50,38,47,75,72,36,65,75,31,32,57,38,34,39,41,35,33,55,55,69,33,35,35,39,40,32,33,43,100,82,42,45,58,36,38,35,44,34,33,40,80,86,72,47,58,38,38,41,34,34,41,98,89,60,47,81,71,44,77,48,70,125

Mean predicted aligned error: 14.91 Å

Organism: Chitinophaga filiformis (NCBI:txid104663)